Protein AF-A0A6N8JKX4-F1 (afdb_monomer)

Foldseek 3Di:
DDWDQDPVDNLDIDDQKDKAFLADLDPQFANHDPPDDNCRRPDPLRIDMDGPVVSVVCRPPSNPVPHSVNRSVVRVVVVVVCVVPPPPDDPDDDDDDDDDDDDDDPRPDDDPDPDDDPPLQVNLLVLLVVLVVVLCVLPNPVRLVVQLVCCLVFQKHWVVSLVSLVVNLVSLVVSDDPSHDPQLNVLSVQLSVLSVVLNVLCVVFWDFPPPPDDPPGGMIGGNVVQVDPPDPDDRDPVSVVVSVVSSVVSNVSSVSNVVSVVSSVVVSCVSNVD

Nearest PDB structures (foldseek):
  7zly-assembly1_A  TM=3.862E-01  e=2.601E+00  Homo sapiens
  5k2d-assembly1_A  TM=4.001E-01  e=3.546E+00  unclassified
  8cu7-assembly1_A  TM=4.553E-01  e=5.092E+00  Homo sapiens
  3ls1-assembly2_B  TM=3.473E-01  e=2.345E+00  Synechocystis sp. PCC 6803

Solvent-accessible surface area (backbone atoms only — not comparable to full-atom values): 16099 Å² total; per-residue (Å²): 137,41,70,40,78,35,93,88,36,94,87,44,70,38,82,47,53,43,82,34,64,56,34,32,86,45,88,89,38,30,58,43,56,85,90,55,50,74,68,53,46,75,25,74,89,27,48,38,81,33,36,58,70,56,46,55,53,45,46,44,79,57,14,69,93,47,45,58,68,57,51,50,49,51,45,53,53,48,53,53,51,48,63,71,55,62,86,66,72,78,78,84,80,80,89,84,87,80,88,81,92,74,90,88,78,87,77,76,73,89,70,84,80,87,81,82,63,53,82,87,58,56,31,38,40,51,50,52,51,49,49,52,56,53,45,44,75,73,52,38,71,69,57,51,53,50,53,55,47,43,32,66,78,63,41,41,47,38,48,65,61,48,52,44,54,53,52,52,49,54,46,55,70,69,65,70,57,99,64,59,56,68,70,52,50,51,32,46,52,52,28,47,53,36,48,52,52,46,52,55,51,44,71,78,40,45,42,68,50,70,82,85,60,60,86,79,71,37,43,28,21,58,47,46,80,38,74,49,60,93,74,96,49,80,68,49,72,68,38,43,51,52,46,48,57,52,51,54,52,50,46,52,44,51,51,49,32,52,51,31,45,53,50,32,53,52,42,48,28,66,76,62,74,98

pLDDT: mean 78.86, std 19.18, range [29.0, 97.5]

Radius of gyration: 28.45 Å; Cα contacts (8 Å, |Δi|>4): 245; chains: 1; bounding box: 70×49×82 Å

Mean predicted aligned error: 17.76 Å

Secondary structure (DSSP, 8-state):
--EEE-SS-TT-EEE-EEEEESS-SSTTSTT--TTS-HHHHTSGGGEEEEEHHHHHHHHGGGGTTS-HHHHHHHHHHHHHHHHHHTT-PPP---------------------------TTTHHHHHHHHHHHHHHHHH--HHHHHHHHHHHHHHSEEEHHHHHHHHHHHHHHHHH--TTS-HHHHHHHHHHHHHHHHHHHHHHHHEEESSTT--STT-EEEE-GGGTS-SSS-PPPHHHHHHHHHHHHHHHHHHHHHHHHHHHHHHHHHHHHT-

Sequence (274 aa):
MTLAPSKNDILAAEYNGEVAHITAASPAGPRYNIAMSAKERSGIDNSIFLCSNCATLIDKNNGMDYPVEKLKLWKTKHEAWVKKNLNKRADKVGEISNMNNNNRGIIAKNVYINSILPSSVDSVKFHDSGMFTAMEKICTEEKLMLILNLLKDRAECRIDDWDLFESLSSFFDKSSNSYINEDLETSKNFLHKSLQVLIGFMLGNFDMHPYDQSVDNYKTKLKPEYVYSSSLLDVTPEQRKKYQELSDSMLLLIDDLVMKYQIFRKTIKSVLHL

Structure (mmCIF, N/CA/C/O backbone):
data_AF-A0A6N8JKX4-F1
#
_entry.id   AF-A0A6N8JKX4-F1
#
loop_
_atom_site.group_PDB
_atom_site.id
_atom_site.type_symbol
_atom_site.label_atom_id
_atom_site.label_alt_id
_atom_site.label_comp_id
_atom_site.label_asym_id
_atom_site.label_entity_id
_atom_site.label_seq_id
_atom_site.pdbx_PDB_ins_code
_atom_site.Cartn_x
_atom_site.Cartn_y
_atom_site.Cartn_z
_atom_site.occupancy
_atom_site.B_iso_or_equiv
_atom_site.auth_seq_id
_atom_site.auth_comp_id
_atom_site.auth_asym_id
_atom_site.auth_atom_id
_atom_site.pdbx_PDB_model_num
ATOM 1 N N . MET A 1 1 ? -26.266 8.254 16.960 1.00 59.19 1 MET A N 1
ATOM 2 C CA . MET A 1 1 ? -27.043 7.684 15.840 1.00 59.19 1 MET A CA 1
ATOM 3 C C . MET A 1 1 ? -26.121 6.748 15.083 1.00 59.19 1 MET A C 1
ATOM 5 O O . MET A 1 1 ? -25.005 7.161 14.792 1.00 59.19 1 MET A O 1
ATO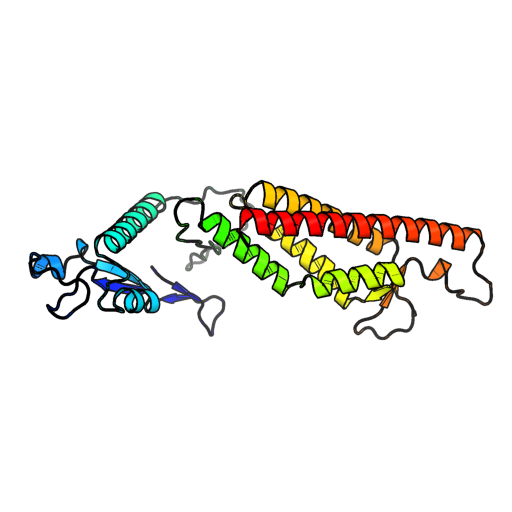M 9 N N . THR A 1 2 ? -26.548 5.511 14.837 1.00 67.81 2 THR A N 1
ATOM 10 C CA . THR A 1 2 ? -25.743 4.513 14.118 1.00 67.81 2 THR A CA 1
ATOM 11 C C . THR A 1 2 ? -26.246 4.445 12.686 1.00 67.81 2 THR A C 1
ATOM 13 O O . THR A 1 2 ? -27.409 4.112 12.461 1.00 67.81 2 THR A O 1
ATOM 16 N N . LEU A 1 3 ? -25.386 4.805 11.740 1.00 70.75 3 LEU A N 1
ATOM 17 C CA . LEU A 1 3 ? -25.692 4.837 10.315 1.00 70.75 3 LEU A CA 1
ATOM 18 C C . LEU A 1 3 ? -24.834 3.796 9.593 1.00 70.75 3 LEU A C 1
ATOM 20 O O . LEU A 1 3 ? -23.675 3.593 9.952 1.00 70.75 3 LEU A O 1
ATOM 24 N N . ALA A 1 4 ? -25.411 3.148 8.592 1.00 61.62 4 ALA A N 1
ATOM 25 C CA . ALA A 1 4 ? -24.741 2.248 7.668 1.00 61.62 4 ALA A CA 1
ATOM 26 C C . ALA A 1 4 ? -24.786 2.849 6.251 1.00 61.62 4 ALA A C 1
ATOM 28 O O . ALA A 1 4 ? -25.720 3.591 5.941 1.00 61.62 4 ALA A O 1
ATOM 29 N N . PRO A 1 5 ? -23.806 2.557 5.383 1.00 67.38 5 PRO A N 1
ATOM 30 C CA . PRO A 1 5 ? -23.896 2.941 3.978 1.00 67.38 5 PRO A CA 1
ATOM 31 C C . PRO A 1 5 ? -25.084 2.230 3.317 1.00 67.38 5 PRO A C 1
ATOM 33 O O . PRO A 1 5 ? -25.294 1.036 3.549 1.00 67.38 5 PRO A O 1
ATOM 36 N N . SER A 1 6 ? -25.853 2.951 2.499 1.00 69.44 6 SER A N 1
ATOM 37 C CA . SER A 1 6 ? -26.895 2.333 1.676 1.00 69.44 6 SER A CA 1
ATOM 38 C C . SER A 1 6 ? -26.261 1.399 0.647 1.00 69.44 6 SER A C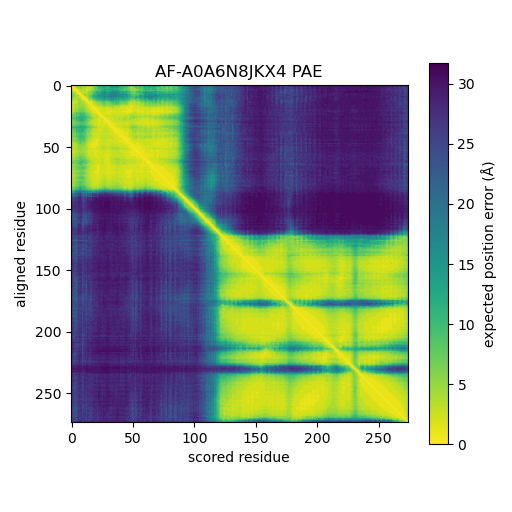 1
ATOM 40 O O . SER A 1 6 ? -25.234 1.708 0.042 1.00 69.44 6 SER A O 1
ATOM 42 N N . LYS A 1 7 ? -26.882 0.235 0.439 1.00 67.00 7 LYS A N 1
ATOM 43 C CA . LYS A 1 7 ? -26.403 -0.753 -0.542 1.00 67.00 7 LYS A CA 1
ATOM 44 C C . LYS A 1 7 ? -26.678 -0.340 -1.988 1.00 67.00 7 LYS A C 1
ATOM 46 O O . LYS A 1 7 ? -25.998 -0.820 -2.887 1.00 67.00 7 LYS A O 1
ATOM 51 N N . ASN A 1 8 ? -27.674 0.520 -2.198 1.00 64.69 8 ASN A N 1
ATOM 52 C CA . ASN A 1 8 ? -28.182 0.873 -3.526 1.00 64.69 8 ASN A CA 1
ATOM 53 C C . ASN A 1 8 ? -27.830 2.305 -3.944 1.00 64.69 8 ASN A C 1
ATOM 55 O O . ASN A 1 8 ? -27.908 2.629 -5.124 1.00 64.69 8 ASN A O 1
ATOM 59 N N . ASP A 1 9 ? -27.460 3.159 -2.992 1.00 64.44 9 ASP A N 1
ATOM 60 C CA . ASP A 1 9 ? -27.135 4.559 -3.243 1.00 64.44 9 ASP A CA 1
ATOM 61 C C . ASP A 1 9 ? -25.899 4.947 -2.430 1.00 64.44 9 ASP A C 1
ATOM 63 O O . ASP A 1 9 ? -25.937 5.018 -1.204 1.00 64.44 9 ASP A O 1
ATOM 67 N N . ILE A 1 10 ? -24.801 5.216 -3.133 1.00 56.78 10 ILE A N 1
ATOM 68 C CA . ILE A 1 10 ? -23.502 5.562 -2.544 1.00 56.78 10 ILE A CA 1
ATOM 69 C C . ILE A 1 10 ? -23.520 6.888 -1.767 1.00 56.78 10 ILE A C 1
ATOM 71 O O . ILE A 1 10 ? -22.583 7.165 -1.020 1.00 56.78 10 ILE A O 1
ATOM 75 N N . LEU A 1 11 ? -24.557 7.712 -1.948 1.00 52.66 11 LEU A N 1
ATOM 76 C CA . LEU A 1 11 ? -24.743 8.980 -1.245 1.00 52.66 11 LEU A CA 1
ATOM 77 C C . LEU A 1 11 ? -25.738 8.875 -0.082 1.00 52.66 11 LEU A C 1
ATOM 79 O O . LEU A 1 11 ? -25.822 9.801 0.727 1.00 52.66 11 LEU A O 1
ATOM 83 N N . ALA A 1 12 ? -26.480 7.771 0.028 1.00 52.09 12 ALA A N 1
ATOM 84 C CA . ALA A 1 12 ? -27.471 7.580 1.078 1.00 52.09 12 ALA A CA 1
ATOM 85 C C . ALA A 1 12 ? -26.915 6.783 2.268 1.00 52.09 12 ALA A C 1
ATOM 87 O O . ALA A 1 12 ? -26.037 5.927 2.144 1.00 52.09 12 ALA A O 1
ATOM 88 N N . ALA A 1 13 ? -27.485 7.041 3.444 1.00 69.00 13 ALA A N 1
ATOM 89 C CA . ALA A 1 13 ? -27.197 6.305 4.666 1.00 69.00 13 ALA A CA 1
ATOM 90 C C . ALA A 1 13 ? -28.478 5.677 5.221 1.00 69.00 13 ALA A C 1
ATOM 92 O O . ALA A 1 13 ? -29.528 6.318 5.274 1.00 69.00 13 ALA A O 1
ATOM 93 N N . GLU A 1 14 ? -28.376 4.432 5.670 1.00 69.44 14 GLU A N 1
ATOM 94 C CA . GLU A 1 14 ? -29.444 3.702 6.340 1.00 69.44 14 GLU A CA 1
ATOM 95 C C . GLU A 1 14 ? -29.251 3.770 7.857 1.00 69.44 14 GLU A C 1
ATOM 97 O O . GLU A 1 14 ? -28.151 3.598 8.383 1.00 69.44 14 GLU A O 1
ATOM 102 N N . TYR A 1 15 ? -30.330 4.019 8.592 1.00 74.88 15 TYR A N 1
ATOM 103 C CA . TYR A 1 15 ? -30.305 3.985 10.049 1.00 74.88 15 TYR A CA 1
ATOM 104 C C . TYR A 1 15 ? -30.350 2.532 10.534 1.00 74.88 15 TYR A C 1
ATOM 106 O O . TYR A 1 15 ? -31.308 1.816 10.262 1.00 74.88 15 TYR A O 1
ATOM 114 N N . ASN A 1 16 ? -29.325 2.109 11.276 1.00 82.06 16 ASN A N 1
ATOM 115 C CA . ASN A 1 16 ? -29.205 0.741 11.797 1.00 82.06 16 ASN A CA 1
ATOM 116 C C . ASN A 1 16 ? -28.929 0.733 13.309 1.00 82.06 16 ASN A C 1
ATOM 118 O O . ASN A 1 16 ? -28.145 -0.070 13.814 1.00 82.06 16 ASN A O 1
ATOM 122 N N . GLY A 1 17 ? -29.486 1.708 14.027 1.00 83.31 17 GLY A N 1
ATOM 123 C CA . GLY A 1 17 ? -29.327 1.830 15.471 1.00 83.31 17 GLY A CA 1
ATOM 124 C C . GLY A 1 17 ? -30.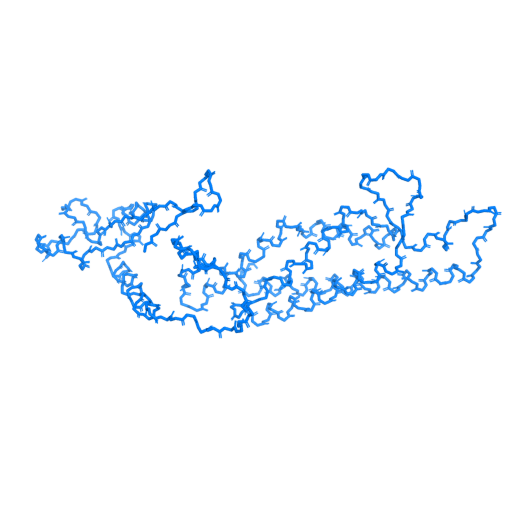583 1.416 16.231 1.00 83.31 17 GLY A C 1
ATOM 125 O O . GLY A 1 17 ? -31.688 1.795 15.852 1.00 83.31 17 GLY A O 1
ATOM 126 N N . GLU A 1 18 ? -30.414 0.705 17.338 1.00 87.25 18 GLU A N 1
ATOM 127 C CA . GLU A 1 18 ? -31.494 0.291 18.230 1.00 87.25 18 GLU A CA 1
ATOM 128 C C . GLU A 1 18 ? -31.136 0.505 19.705 1.00 87.25 18 GLU A C 1
ATOM 130 O O . GLU A 1 18 ? -29.970 0.654 20.085 1.00 87.25 18 GLU A O 1
ATOM 135 N N . VAL A 1 19 ? -32.173 0.565 20.541 1.00 89.38 19 VAL A N 1
ATOM 136 C CA . VAL A 1 19 ? -32.038 0.692 21.993 1.00 89.38 19 VAL A CA 1
ATOM 137 C C . VAL A 1 19 ? -31.980 -0.708 22.597 1.00 89.38 19 VAL A C 1
ATOM 139 O O . VAL A 1 19 ? -32.926 -1.477 22.459 1.00 89.38 19 VAL A O 1
ATOM 142 N N . ALA A 1 20 ? -30.893 -1.010 23.299 1.00 91.00 20 ALA A N 1
ATOM 143 C CA . ALA A 1 20 ? -30.711 -2.241 24.056 1.00 91.00 20 ALA A CA 1
ATOM 144 C C . ALA A 1 20 ? -30.743 -1.965 25.566 1.00 91.00 20 ALA A C 1
ATOM 146 O O . ALA A 1 20 ? -30.340 -0.893 26.031 1.00 91.00 20 ALA A O 1
ATOM 147 N N . HIS A 1 21 ? -31.189 -2.952 26.341 1.00 93.31 21 HIS A N 1
ATOM 148 C CA . HIS A 1 21 ? -31.173 -2.873 27.799 1.00 93.31 21 HIS A CA 1
ATOM 149 C C . HIS A 1 21 ? -29.823 -3.346 28.354 1.00 93.31 21 HIS A C 1
ATOM 151 O O . HIS A 1 21 ? -29.298 -4.385 27.960 1.00 93.31 21 HIS A O 1
ATOM 157 N N . ILE A 1 22 ? -29.266 -2.609 29.316 1.00 94.31 22 ILE A N 1
ATOM 158 C CA . ILE A 1 22 ? -28.039 -2.998 30.023 1.00 94.31 22 ILE A CA 1
ATOM 159 C C . ILE A 1 22 ? -28.317 -4.194 30.946 1.00 94.31 22 ILE A C 1
ATOM 161 O O . ILE A 1 22 ? -27.543 -5.152 30.969 1.00 94.31 22 ILE A O 1
ATOM 165 N N . THR A 1 23 ? -29.429 -4.150 31.681 1.00 93.25 23 THR A N 1
ATOM 166 C CA . THR A 1 23 ? -29.974 -5.279 32.452 1.00 93.25 23 THR A CA 1
ATOM 167 C C . THR A 1 23 ? -31.323 -5.686 31.875 1.00 93.25 23 THR A C 1
ATOM 169 O O . THR A 1 23 ? -32.143 -4.820 31.557 1.00 93.25 23 THR A O 1
ATOM 172 N N . ALA A 1 24 ? -31.564 -6.989 31.724 1.00 90.56 24 ALA A N 1
ATOM 173 C CA . ALA A 1 24 ? -32.801 -7.476 31.129 1.00 90.56 24 ALA A CA 1
ATOM 174 C C . ALA A 1 24 ? -34.057 -7.072 31.919 1.00 90.56 24 ALA A C 1
ATOM 176 O O . ALA A 1 24 ? -34.060 -6.981 33.148 1.00 90.56 24 ALA A O 1
ATOM 177 N N . ALA A 1 25 ? -35.165 -6.898 31.192 1.00 86.25 25 ALA A N 1
ATOM 178 C CA . ALA A 1 25 ? -36.481 -6.663 31.780 1.00 86.25 25 ALA A CA 1
ATOM 179 C C . ALA A 1 25 ? -37.074 -7.926 32.441 1.00 86.25 25 ALA A C 1
ATOM 181 O O . ALA A 1 25 ? -37.822 -7.823 33.413 1.00 86.25 25 ALA A O 1
ATOM 182 N N . SER A 1 26 ? -36.734 -9.105 31.908 1.00 86.81 26 SER A N 1
ATOM 183 C CA . SER A 1 26 ? -37.238 -10.409 32.349 1.00 86.81 26 SER A CA 1
ATOM 184 C C . SER A 1 26 ? -36.251 -11.110 33.293 1.00 86.81 26 SER A C 1
ATOM 186 O O . SER A 1 26 ? -35.054 -11.089 33.001 1.00 86.81 26 SER A O 1
ATOM 188 N N . PRO A 1 27 ? -36.727 -11.804 34.349 1.00 85.75 27 PRO A N 1
ATOM 189 C CA . PRO A 1 27 ? -35.893 -12.603 35.252 1.00 85.75 27 PRO A CA 1
ATOM 190 C C . PRO A 1 27 ? -34.996 -13.644 34.576 1.00 85.75 27 PRO A C 1
ATOM 192 O O . PRO A 1 27 ? -33.930 -13.958 35.093 1.00 85.75 27 PRO A O 1
ATOM 195 N N . ALA A 1 28 ? -35.420 -14.174 33.426 1.00 87.38 28 ALA A N 1
ATOM 196 C CA . ALA A 1 28 ? -34.663 -15.167 32.661 1.00 87.38 28 ALA A CA 1
ATOM 197 C C . ALA A 1 28 ? -33.718 -14.546 31.614 1.00 87.38 28 ALA A C 1
ATOM 199 O O . ALA A 1 28 ? -33.095 -15.275 30.847 1.00 87.38 28 ALA A O 1
ATOM 200 N N . GLY A 1 29 ? -33.662 -13.214 31.524 1.00 89.12 29 GLY A N 1
ATOM 201 C CA . GLY A 1 29 ? -32.878 -12.515 30.513 1.00 89.12 29 GLY A CA 1
ATOM 202 C C . GLY A 1 29 ? -31.439 -12.194 30.946 1.00 89.12 29 GLY A C 1
ATOM 203 O O . GLY A 1 29 ? -31.108 -12.259 32.135 1.00 89.12 29 GLY A O 1
ATOM 204 N N . PRO A 1 30 ? -30.592 -11.769 29.991 1.00 88.69 30 PRO A N 1
ATOM 205 C CA . PRO A 1 30 ? -29.195 -11.434 30.240 1.00 88.69 30 PRO A CA 1
ATOM 206 C C . PRO A 1 30 ? -29.016 -10.393 31.348 1.00 88.69 30 PRO A C 1
ATOM 208 O O . PRO A 1 30 ? -29.636 -9.325 31.333 1.00 88.69 30 PRO A O 1
ATOM 211 N N . ARG A 1 31 ? -28.124 -10.686 32.302 1.00 93.25 31 ARG A N 1
ATOM 212 C CA . ARG A 1 31 ? -27.745 -9.766 33.396 1.00 93.25 31 ARG A CA 1
ATOM 213 C C . ARG A 1 31 ? -28.937 -9.213 34.188 1.00 93.25 31 ARG A C 1
ATOM 215 O O . ARG A 1 31 ? -28.910 -8.058 34.619 1.00 93.25 31 ARG A O 1
ATOM 222 N N . TYR A 1 32 ? -30.004 -9.997 34.346 1.00 91.88 32 TYR A N 1
ATOM 223 C CA . TYR A 1 32 ? -31.153 -9.572 35.139 1.00 91.88 32 TYR A CA 1
ATOM 224 C C . TYR A 1 32 ? -30.727 -9.195 36.565 1.00 91.88 32 TYR A C 1
ATOM 226 O O . TYR A 1 32 ? -30.051 -9.962 37.250 1.00 91.88 32 TYR A O 1
ATOM 234 N N . ASN A 1 33 ? -31.155 -8.016 37.019 1.00 89.06 33 ASN A N 1
ATOM 235 C CA . ASN A 1 33 ? -30.923 -7.547 38.378 1.00 89.06 33 ASN A CA 1
ATOM 236 C C . ASN A 1 33 ? -32.247 -7.489 39.150 1.00 89.06 33 ASN A C 1
ATOM 238 O O . ASN A 1 33 ? -33.114 -6.657 38.868 1.00 89.06 33 ASN A O 1
ATOM 242 N N . ILE A 1 34 ? -32.376 -8.355 40.156 1.00 91.00 34 ILE A N 1
ATOM 243 C CA . ILE A 1 34 ? -33.570 -8.445 41.004 1.00 91.00 34 ILE A CA 1
ATOM 244 C C . ILE A 1 34 ? -33.785 -7.199 41.870 1.00 91.00 34 ILE A C 1
ATOM 246 O O . ILE A 1 34 ? -34.925 -6.879 42.195 1.00 91.00 34 ILE A O 1
ATOM 250 N N . ALA A 1 35 ? -32.715 -6.474 42.206 1.00 90.94 35 ALA A N 1
ATOM 251 C CA . ALA A 1 35 ? -32.785 -5.283 43.047 1.00 90.94 35 ALA A CA 1
ATOM 252 C C . ALA A 1 35 ? -33.318 -4.046 42.305 1.00 90.94 35 ALA A C 1
ATOM 254 O O . ALA A 1 35 ? -33.631 -3.047 42.945 1.00 90.94 35 ALA A O 1
ATOM 255 N N . MET A 1 36 ? -33.430 -4.091 40.971 1.00 90.00 36 MET A N 1
ATOM 256 C CA . MET A 1 36 ? -33.988 -2.982 40.193 1.00 90.00 36 MET A CA 1
ATOM 257 C C . MET A 1 36 ? -35.518 -2.997 40.216 1.00 90.00 36 MET A C 1
ATOM 259 O O . MET A 1 36 ? -36.161 -4.038 40.061 1.00 90.00 36 MET A O 1
ATOM 263 N N . SER A 1 37 ? -36.117 -1.818 40.340 1.00 90.00 37 SER A N 1
ATOM 264 C CA . SER A 1 37 ? -37.552 -1.615 40.161 1.00 90.00 37 SER A CA 1
ATOM 265 C C . SER A 1 37 ? -37.951 -1.680 38.680 1.00 90.00 37 SER A C 1
ATOM 267 O O . SER A 1 37 ? -37.129 -1.537 37.774 1.00 90.00 37 SER A O 1
ATOM 269 N N . ALA A 1 38 ? -39.248 -1.851 38.406 1.00 86.69 38 ALA A N 1
ATOM 270 C CA . ALA A 1 38 ? -39.763 -1.834 37.034 1.00 86.69 38 ALA A CA 1
ATOM 271 C C . ALA A 1 38 ? -39.466 -0.506 36.309 1.00 86.69 38 ALA A C 1
ATOM 273 O O . ALA A 1 38 ? -39.107 -0.520 35.135 1.00 86.69 38 ALA A O 1
ATOM 274 N N . LYS A 1 39 ? -39.546 0.624 37.029 1.00 86.81 39 LYS A N 1
ATOM 275 C CA . LYS A 1 39 ? -39.260 1.961 36.487 1.00 86.81 39 LYS A CA 1
ATOM 276 C C . LYS A 1 39 ? -37.787 2.124 36.112 1.00 86.81 39 LYS A C 1
ATOM 278 O O . LYS A 1 39 ? -37.485 2.716 35.083 1.00 86.81 39 LYS A O 1
ATOM 283 N N . GLU A 1 40 ? -36.880 1.593 36.929 1.00 86.44 40 GLU A N 1
ATOM 284 C CA . GLU A 1 40 ? -35.443 1.609 36.632 1.00 86.44 40 GLU A CA 1
ATOM 285 C C . GLU A 1 40 ? -35.106 0.692 35.455 1.00 86.44 40 GLU A C 1
ATOM 287 O O . GLU A 1 40 ? -34.281 1.057 34.620 1.00 86.44 40 GLU A O 1
ATOM 292 N N . ARG A 1 41 ? -35.781 -0.460 35.328 1.00 88.44 41 ARG A N 1
ATOM 293 C CA . ARG A 1 41 ? -35.585 -1.378 34.194 1.00 88.44 41 ARG A CA 1
ATOM 294 C C . ARG A 1 41 ? -35.980 -0.756 32.854 1.00 88.44 41 ARG A C 1
ATOM 296 O O . ARG A 1 41 ? -35.258 -0.945 31.881 1.00 88.44 41 ARG A O 1
ATOM 303 N N . SER A 1 42 ? -37.061 0.022 32.808 1.00 85.75 42 SER A N 1
ATOM 304 C CA . SER A 1 42 ? -37.476 0.771 31.610 1.00 85.75 42 SER A CA 1
ATOM 305 C C . SER A 1 42 ? -36.819 2.154 31.483 1.00 85.75 42 SER A C 1
ATOM 307 O O . SER A 1 42 ? -37.206 2.946 30.626 1.00 85.75 42 SER A O 1
ATOM 309 N N . GLY A 1 43 ? -35.895 2.501 32.382 1.00 87.56 43 GLY A N 1
ATOM 310 C CA . GLY A 1 43 ? -35.290 3.826 32.443 1.00 87.56 43 GLY A CA 1
ATOM 311 C C . GLY A 1 43 ? -34.228 4.054 31.367 1.00 87.56 43 GLY A C 1
ATOM 312 O O . GLY A 1 43 ? -33.549 3.128 30.914 1.00 87.56 43 GLY A O 1
ATOM 313 N N . ILE A 1 44 ? -34.013 5.325 31.015 1.00 89.06 44 ILE A N 1
ATOM 314 C CA . ILE A 1 44 ? -32.936 5.734 30.098 1.00 89.06 44 ILE A CA 1
ATOM 315 C C . ILE A 1 44 ? -31.542 5.368 30.634 1.00 89.06 44 ILE A C 1
ATOM 317 O O . ILE A 1 44 ? -30.627 5.095 29.857 1.00 89.06 44 ILE A O 1
ATOM 321 N N . ASP A 1 45 ? -31.392 5.295 31.957 1.00 88.38 45 ASP A N 1
ATOM 322 C CA . ASP A 1 45 ? -30.148 4.899 32.621 1.00 88.38 45 ASP A CA 1
ATOM 323 C C . ASP A 1 45 ? -29.828 3.410 32.430 1.00 88.38 45 ASP A C 1
ATOM 325 O O . ASP A 1 45 ? -28.658 3.030 32.392 1.00 88.38 45 ASP A O 1
ATOM 329 N N . ASN A 1 46 ? -30.856 2.574 32.246 1.00 92.56 46 ASN A N 1
ATOM 330 C CA . ASN A 1 46 ? -30.716 1.156 31.911 1.00 92.56 46 ASN A CA 1
ATOM 331 C C . ASN A 1 46 ? -30.660 0.908 30.393 1.00 92.56 46 ASN A C 1
ATOM 333 O O . ASN A 1 46 ? -30.638 -0.240 29.958 1.00 92.56 46 ASN A O 1
ATOM 337 N N . SER A 1 47 ? -30.639 1.964 29.579 1.00 91.62 47 SER A N 1
ATOM 338 C CA . SER A 1 47 ? -30.669 1.871 28.120 1.00 91.62 47 SER A CA 1
ATOM 339 C C . SER A 1 47 ? -29.336 2.295 27.504 1.00 91.62 47 SER A C 1
ATOM 341 O 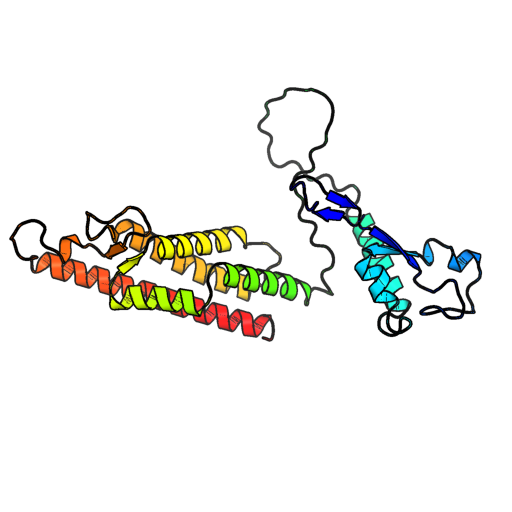O . SER A 1 47 ? -28.740 3.308 27.889 1.00 91.62 47 SER A O 1
ATOM 343 N N . ILE A 1 48 ? -28.885 1.544 26.502 1.00 92.44 48 ILE A N 1
ATOM 344 C CA . ILE A 1 48 ? -27.726 1.864 25.666 1.00 92.44 48 ILE A CA 1
ATOM 345 C C . ILE A 1 48 ? -28.116 1.781 24.190 1.00 92.44 48 ILE A C 1
ATOM 347 O O . ILE A 1 48 ? -28.900 0.928 23.790 1.00 92.44 48 ILE A O 1
ATOM 351 N N . PHE A 1 49 ? -27.585 2.687 23.375 1.00 88.94 49 PHE A N 1
ATOM 352 C CA . PHE A 1 49 ? -27.878 2.737 21.947 1.00 88.94 49 PHE A CA 1
ATOM 353 C C . PHE A 1 49 ? -26.755 2.060 21.152 1.00 88.94 49 PHE A C 1
ATOM 355 O O . PHE A 1 49 ? -25.600 2.480 21.249 1.00 88.94 49 PHE A O 1
ATOM 362 N N . LEU A 1 50 ? -27.078 1.016 20.388 1.00 87.06 50 LEU A N 1
ATOM 363 C CA . LEU A 1 50 ? -26.120 0.160 19.674 1.00 87.06 50 LEU A CA 1
ATOM 364 C C . LEU A 1 50 ? -26.583 -0.082 18.232 1.00 87.06 50 LEU A C 1
ATOM 366 O O . LEU A 1 50 ? -27.703 0.261 17.877 1.00 87.06 50 LEU A O 1
ATOM 370 N N . CYS A 1 51 ? -25.730 -0.647 17.373 1.00 86.81 51 CYS A N 1
ATOM 371 C CA . CYS A 1 51 ? -26.232 -1.221 16.120 1.00 86.81 51 CYS A CA 1
ATOM 372 C C . CYS A 1 51 ? -26.925 -2.563 16.383 1.00 86.81 51 CYS A C 1
ATOM 374 O O . CYS A 1 51 ? -26.596 -3.222 17.371 1.00 86.81 51 CYS A O 1
ATOM 376 N N . SER A 1 52 ? -27.812 -2.992 15.486 1.00 82.31 52 SER A N 1
ATOM 377 C CA . SER A 1 52 ? -28.557 -4.260 15.603 1.00 82.31 52 SER A CA 1
ATOM 378 C C . SER A 1 52 ? -27.674 -5.479 15.913 1.00 82.31 52 SER A C 1
ATOM 380 O O . SER A 1 52 ? -27.951 -6.261 16.825 1.00 82.31 52 SER A O 1
ATOM 382 N N . ASN A 1 53 ? -26.533 -5.601 15.227 1.00 83.75 53 ASN A N 1
ATOM 383 C CA . ASN A 1 53 ? -25.574 -6.682 15.474 1.00 83.75 53 ASN A CA 1
ATOM 384 C C . ASN A 1 53 ? -24.962 -6.617 16.880 1.00 83.75 53 ASN A C 1
ATOM 386 O O . ASN A 1 53 ? -24.842 -7.642 17.549 1.00 83.75 53 ASN A O 1
ATOM 390 N N . CYS A 1 54 ? -24.566 -5.426 17.336 1.00 86.62 54 CYS A N 1
ATOM 391 C CA . CYS A 1 54 ? -23.962 -5.245 18.655 1.00 86.62 54 CYS A CA 1
ATOM 392 C C . CYS A 1 54 ? -24.984 -5.439 19.778 1.00 86.62 54 CYS A C 1
ATOM 394 O O . CYS A 1 54 ? -24.647 -6.051 20.785 1.00 86.62 54 CYS A O 1
ATOM 396 N N . ALA A 1 55 ? -26.215 -4.959 19.602 1.00 89.00 55 ALA A N 1
ATOM 397 C CA . ALA A 1 55 ? -27.310 -5.183 20.540 1.00 89.00 55 ALA A CA 1
ATOM 398 C C . ALA A 1 55 ? -27.611 -6.680 20.704 1.00 89.00 55 ALA A C 1
ATOM 400 O O . ALA A 1 55 ? -27.691 -7.173 21.824 1.00 89.00 55 ALA A O 1
ATOM 401 N N . THR A 1 56 ? -27.632 -7.436 19.603 1.00 89.44 56 THR A N 1
ATOM 402 C CA . THR A 1 56 ? -27.756 -8.901 19.660 1.00 89.44 56 THR A CA 1
ATOM 403 C C . THR A 1 56 ? -26.542 -9.555 20.331 1.00 89.44 56 THR A C 1
ATOM 405 O O . THR A 1 56 ? -26.682 -10.490 21.117 1.00 89.44 56 THR A O 1
ATOM 408 N N . LEU A 1 57 ? -25.328 -9.092 20.015 1.00 91.00 57 LEU A N 1
ATOM 409 C CA . LEU A 1 57 ? -24.079 -9.676 20.511 1.00 91.00 57 LEU A CA 1
ATOM 410 C C . LEU A 1 57 ? -23.950 -9.579 22.032 1.00 91.00 57 LEU A C 1
ATOM 412 O O . LEU A 1 57 ? -23.535 -10.555 22.653 1.00 91.00 57 LEU A O 1
ATOM 416 N N . ILE A 1 58 ? -24.307 -8.436 22.626 1.00 88.19 58 ILE A N 1
ATOM 417 C CA . ILE A 1 58 ? -24.160 -8.244 24.073 1.00 88.19 58 ILE A CA 1
ATOM 418 C C . ILE A 1 58 ? -25.042 -9.193 24.887 1.00 88.19 58 ILE A C 1
ATOM 420 O O . ILE A 1 58 ? -24.711 -9.480 26.033 1.00 88.19 58 ILE A O 1
ATOM 424 N N . ASP A 1 59 ? -26.126 -9.704 24.311 1.00 92.00 59 ASP A N 1
ATOM 425 C CA . ASP A 1 59 ? -27.083 -10.587 24.982 1.00 92.00 59 ASP A CA 1
ATOM 426 C C . ASP A 1 59 ? -26.780 -12.079 24.790 1.00 92.00 59 ASP A C 1
ATOM 428 O O . ASP A 1 59 ? -27.355 -12.928 25.479 1.00 92.00 59 ASP A O 1
ATOM 432 N N . LYS A 1 60 ? -25.827 -12.422 23.912 1.00 89.56 60 LYS A N 1
ATOM 433 C CA . LYS A 1 60 ? -25.352 -13.803 23.751 1.00 89.56 60 LYS A CA 1
ATOM 434 C C . LYS A 1 60 ? -24.742 -14.337 25.045 1.00 89.56 60 LYS A C 1
ATOM 436 O O . LYS A 1 60 ? -24.292 -13.581 25.903 1.00 89.56 60 LYS A O 1
ATOM 441 N N . ASN A 1 61 ? -24.736 -15.665 25.181 1.00 88.44 61 ASN A N 1
ATOM 442 C CA . ASN A 1 61 ? -24.205 -16.362 26.357 1.00 88.44 61 ASN A CA 1
ATOM 443 C C . ASN A 1 61 ? -24.777 -15.811 27.675 1.00 88.44 61 ASN A C 1
ATOM 445 O O . ASN A 1 61 ? -24.052 -15.621 28.649 1.00 88.44 61 ASN A O 1
ATOM 449 N N . ASN A 1 62 ? -26.076 -15.489 27.682 1.00 86.88 62 ASN A N 1
ATOM 450 C CA . ASN A 1 62 ? -26.777 -14.865 28.807 1.00 86.88 62 ASN A CA 1
ATOM 451 C C . ASN A 1 62 ? -26.107 -13.574 29.330 1.00 86.88 62 ASN A C 1
ATOM 453 O O . ASN A 1 62 ? -26.239 -13.204 30.499 1.00 86.88 62 ASN A O 1
ATOM 457 N N . GLY A 1 63 ? -25.354 -12.892 28.467 1.00 87.50 63 GLY A N 1
ATOM 458 C CA . GLY A 1 63 ? -24.653 -11.661 28.785 1.00 87.50 63 GLY A CA 1
ATOM 459 C C . GLY A 1 63 ? -23.347 -11.806 29.563 1.00 87.50 63 GLY A C 1
ATOM 460 O O . GLY A 1 63 ? -22.818 -10.781 29.999 1.00 87.50 63 GLY A O 1
ATOM 461 N N . MET A 1 64 ? -22.824 -13.027 29.734 1.00 86.62 64 MET A N 1
ATOM 462 C CA . MET A 1 64 ? -21.597 -13.292 30.504 1.00 86.62 64 MET A CA 1
ATOM 463 C C . MET A 1 64 ? -20.369 -12.549 29.951 1.00 86.62 64 MET A C 1
ATOM 465 O O . MET A 1 64 ? -19.561 -12.037 30.721 1.00 86.62 64 MET A O 1
ATOM 469 N N . ASP A 1 65 ? -20.266 -12.412 28.627 1.00 89.62 65 ASP A N 1
ATOM 470 C CA . ASP A 1 65 ? -19.123 -11.766 27.956 1.00 89.62 65 ASP A CA 1
ATOM 471 C C . ASP A 1 65 ? -19.139 -10.221 28.068 1.00 89.62 65 ASP A C 1
ATOM 473 O O . ASP A 1 65 ? -18.148 -9.520 27.796 1.00 89.62 65 ASP A O 1
ATOM 477 N N . TYR A 1 66 ? -20.283 -9.663 28.477 1.00 91.12 66 TYR A N 1
ATOM 478 C CA . TYR A 1 66 ? -20.542 -8.225 28.514 1.00 91.12 66 TYR A CA 1
ATOM 479 C C . TYR A 1 66 ? -21.240 -7.817 29.813 1.00 91.12 66 TYR A C 1
ATOM 481 O O . TYR A 1 66 ? -22.420 -7.478 29.771 1.00 91.12 66 TYR A O 1
ATOM 489 N N . PRO A 1 67 ? -20.535 -7.819 30.960 1.00 91.62 67 PRO A N 1
ATOM 490 C CA . PRO A 1 67 ? -21.125 -7.505 32.260 1.00 91.62 67 PRO A CA 1
ATOM 491 C C . PRO A 1 67 ? -21.653 -6.062 32.345 1.00 91.62 67 PRO A C 1
ATOM 493 O O . PRO A 1 67 ? -21.270 -5.182 31.566 1.00 91.62 67 PRO A O 1
ATOM 496 N N . VAL A 1 68 ? -22.538 -5.810 33.316 1.00 91.88 68 VAL A N 1
ATOM 497 C CA . VAL A 1 68 ? -23.271 -4.538 33.488 1.00 91.88 68 VAL A CA 1
ATOM 498 C C . VAL A 1 68 ? -22.327 -3.339 33.569 1.00 91.88 68 VAL A C 1
ATOM 500 O O . VAL A 1 68 ? -22.577 -2.302 32.956 1.00 91.88 68 VAL A O 1
ATOM 503 N N . GLU A 1 69 ? -21.219 -3.479 34.289 1.00 90.38 69 GLU A N 1
ATOM 504 C CA . GLU A 1 69 ? -20.214 -2.440 34.508 1.00 90.38 69 GLU A CA 1
ATOM 505 C C . GLU A 1 69 ? -19.565 -2.018 33.187 1.00 90.38 69 GLU A C 1
ATOM 507 O O . GLU A 1 69 ? -19.370 -0.828 32.932 1.00 90.38 69 GLU A O 1
ATOM 512 N N . LYS A 1 70 ? -19.291 -2.992 32.311 1.00 90.56 70 LYS A N 1
ATOM 513 C CA . LYS A 1 70 ? -18.704 -2.766 30.986 1.00 90.56 70 LYS A CA 1
ATOM 514 C C . LYS A 1 70 ? -19.664 -1.983 30.092 1.00 90.56 70 LYS A C 1
ATOM 516 O O . LYS A 1 70 ? -19.252 -1.009 29.466 1.00 90.56 70 LYS A O 1
ATOM 521 N N . LEU A 1 71 ? -20.945 -2.354 30.078 1.00 93.81 71 LEU A N 1
ATOM 522 C CA . LEU A 1 71 ? -21.970 -1.658 29.292 1.00 93.81 71 LEU A CA 1
ATOM 523 C C . LEU A 1 71 ? -22.248 -0.243 29.823 1.00 93.81 71 LEU A C 1
ATOM 525 O O . LEU A 1 71 ? -22.342 0.701 29.037 1.00 93.81 71 LEU A O 1
ATOM 529 N N . LYS A 1 72 ? -22.293 -0.058 31.148 1.00 91.31 72 LYS A N 1
ATOM 530 C CA . LYS A 1 72 ? -22.387 1.277 31.763 1.00 91.31 72 LYS A CA 1
ATOM 531 C C . LYS A 1 72 ? -21.184 2.145 31.405 1.00 91.31 72 LYS A C 1
ATOM 533 O O . LYS A 1 72 ? -21.354 3.307 31.052 1.00 91.31 72 LYS A O 1
ATOM 538 N N . LEU A 1 73 ? -19.975 1.580 31.419 1.00 88.12 73 LEU A N 1
ATOM 539 C CA . LEU A 1 73 ? -18.770 2.293 31.002 1.00 88.12 73 LEU A CA 1
ATOM 540 C C . LEU A 1 73 ? -18.850 2.736 29.534 1.00 88.12 73 LEU A C 1
ATOM 542 O O . LEU A 1 73 ? -18.462 3.860 29.216 1.00 88.12 73 LEU A O 1
ATOM 546 N N . TRP A 1 74 ? -19.352 1.880 28.640 1.00 90.50 74 TRP A N 1
ATOM 547 C CA . TRP A 1 74 ? -19.552 2.226 27.230 1.00 90.50 74 TRP A CA 1
ATOM 548 C C . TRP A 1 74 ? -20.543 3.375 27.057 1.00 90.50 74 TRP A C 1
ATOM 550 O O . TRP A 1 74 ? 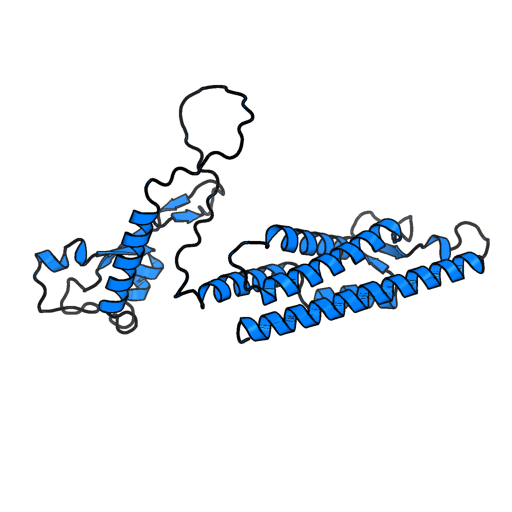-20.224 4.342 26.363 1.00 90.50 74 TRP A O 1
ATOM 560 N N . LYS A 1 75 ? -21.694 3.305 27.738 1.00 90.50 75 LYS A N 1
ATOM 561 C CA . LYS A 1 75 ? -22.701 4.374 27.764 1.00 90.50 75 LYS A CA 1
ATOM 562 C C . LYS A 1 75 ? -22.080 5.701 28.210 1.00 90.50 75 LYS A C 1
ATOM 564 O O . LYS A 1 75 ? -22.102 6.664 27.448 1.00 90.50 75 LYS A O 1
ATOM 569 N N . THR A 1 76 ? -21.428 5.727 29.373 1.00 87.50 76 THR A N 1
ATOM 570 C CA . THR A 1 76 ? -20.809 6.943 29.926 1.00 87.50 76 THR A CA 1
ATOM 571 C C . THR A 1 76 ? -19.738 7.521 29.001 1.00 87.50 76 THR A C 1
ATOM 573 O O . THR A 1 76 ? -19.698 8.731 28.771 1.00 87.50 76 THR A O 1
ATOM 576 N N . LYS A 1 77 ? -18.867 6.674 28.431 1.00 82.19 77 LYS A N 1
ATOM 577 C CA . LYS A 1 77 ? -17.834 7.118 27.481 1.00 82.19 77 LYS A CA 1
ATOM 578 C C . LYS A 1 77 ? -18.448 7.745 26.233 1.00 82.19 77 LYS A C 1
ATOM 580 O O . LYS A 1 77 ? -17.975 8.789 25.782 1.00 82.19 77 LYS A O 1
ATOM 585 N N . HIS A 1 78 ? -19.490 7.123 25.685 1.00 82.50 78 HIS A N 1
ATOM 586 C CA . HIS A 1 78 ? -20.173 7.634 24.505 1.00 82.50 78 HIS A CA 1
ATOM 587 C C . HIS A 1 78 ? -20.865 8.968 24.793 1.00 82.50 78 HIS A C 1
ATOM 589 O O . HIS A 1 78 ? -20.662 9.928 24.057 1.00 82.50 78 HIS A O 1
ATOM 595 N N . GLU A 1 79 ? -21.615 9.069 25.888 1.00 84.88 79 GLU A N 1
ATOM 596 C CA . GLU A 1 79 ? -22.309 10.299 26.280 1.00 84.88 79 GLU A CA 1
ATOM 597 C C . GLU A 1 79 ? -21.326 11.454 26.534 1.00 84.88 79 GLU A C 1
ATOM 599 O O . GLU A 1 79 ? -21.550 12.574 26.071 1.00 84.88 79 GLU A O 1
ATOM 604 N N . ALA A 1 80 ? -20.186 11.184 27.181 1.00 81.38 80 ALA A N 1
ATOM 605 C CA . ALA A 1 80 ? -19.121 12.170 27.364 1.00 81.38 80 ALA A CA 1
ATOM 606 C C . ALA A 1 80 ? -18.511 12.625 26.027 1.00 81.38 80 ALA A C 1
ATOM 608 O O . ALA A 1 80 ? -18.288 13.820 25.816 1.00 81.38 80 ALA A O 1
ATOM 609 N N . TRP A 1 81 ? -18.265 11.689 25.105 1.00 78.56 81 TRP A N 1
ATOM 610 C CA . TRP A 1 81 ? -17.775 12.005 23.764 1.00 78.56 81 TRP A CA 1
ATOM 611 C C . TRP A 1 81 ? -18.786 12.844 22.979 1.00 78.56 81 TRP A C 1
ATOM 613 O O . TRP A 1 81 ? -18.414 13.867 22.405 1.00 78.56 81 TRP A O 1
ATOM 623 N N . VAL A 1 82 ? -20.065 12.466 23.000 1.00 77.94 82 VAL A N 1
ATOM 624 C CA . VAL A 1 82 ? -21.153 13.208 22.353 1.00 77.94 82 VAL A CA 1
ATOM 625 C C . VAL A 1 82 ? -21.220 14.624 22.920 1.00 77.94 82 VAL A C 1
ATOM 627 O O . VAL A 1 82 ? -21.160 15.586 22.161 1.00 77.94 82 VAL A O 1
ATOM 630 N N . LYS A 1 83 ? -21.215 14.782 24.247 1.00 80.56 83 LYS A N 1
ATOM 631 C CA . LYS A 1 83 ? -21.226 16.096 24.908 1.00 80.56 83 LYS A CA 1
ATOM 632 C C . LYS A 1 83 ? -20.013 16.963 24.549 1.00 80.56 83 LYS A C 1
ATOM 634 O O . LYS A 1 83 ? -20.160 18.172 24.414 1.00 80.56 83 LYS A O 1
ATOM 639 N N . LYS A 1 84 ? -18.827 16.366 24.367 1.00 75.00 84 LYS A N 1
ATOM 640 C CA . LYS A 1 84 ? -17.594 17.081 23.979 1.00 75.00 84 LYS A CA 1
ATOM 641 C C . LYS A 1 84 ? -17.604 17.560 22.522 1.00 75.00 84 LYS A C 1
ATOM 643 O O . LYS A 1 84 ? -16.854 18.477 22.186 1.00 75.00 84 LYS A O 1
ATOM 648 N N . ASN A 1 85 ? -18.376 16.913 21.652 1.00 72.38 85 ASN A N 1
ATOM 649 C CA . ASN A 1 85 ? -18.342 17.155 20.207 1.00 72.38 85 ASN A CA 1
ATOM 650 C C . ASN A 1 85 ? -19.636 17.764 19.653 1.00 72.38 85 ASN A C 1
ATOM 652 O O . ASN A 1 85 ? -19.619 18.343 18.569 1.00 72.38 85 ASN A O 1
ATOM 656 N N . LEU A 1 86 ? -20.732 17.722 20.411 1.00 65.69 86 LEU A N 1
ATOM 657 C CA . LEU A 1 86 ? -21.903 18.555 20.170 1.00 65.69 86 LEU A CA 1
ATOM 658 C C . LEU A 1 86 ? -21.488 20.035 20.251 1.00 65.69 86 LEU A C 1
ATOM 660 O O . LEU A 1 86 ? -20.889 20.463 21.234 1.00 65.69 86 LEU A O 1
ATOM 664 N N . ASN A 1 87 ? -21.823 20.812 19.217 1.00 55.59 87 ASN A N 1
ATOM 665 C CA . ASN A 1 87 ? -21.583 22.261 19.077 1.00 55.59 87 ASN A CA 1
ATOM 666 C C . ASN A 1 87 ? -20.167 22.728 18.703 1.00 55.59 87 ASN A C 1
ATOM 668 O O . ASN A 1 87 ? -19.938 23.938 18.648 1.00 55.59 87 ASN A O 1
ATOM 672 N N . LYS A 1 88 ? -19.232 21.837 18.356 1.00 54.66 88 LYS A N 1
ATOM 673 C CA . LYS A 1 88 ? -18.001 22.277 17.684 1.00 54.66 88 LYS A CA 1
ATOM 674 C C . LYS A 1 88 ? -18.321 22.626 16.233 1.00 54.66 88 LYS A C 1
ATOM 676 O O . LYS A 1 88 ? -18.420 21.747 15.382 1.00 54.66 88 LYS A O 1
ATOM 681 N N . ARG A 1 89 ? -18.527 23.917 15.957 1.00 45.31 89 ARG A N 1
ATOM 682 C CA . ARG A 1 89 ? -18.467 24.430 14.584 1.00 45.31 89 ARG A CA 1
ATOM 683 C C . ARG A 1 89 ? -17.058 24.141 14.068 1.00 45.31 89 ARG A C 1
ATOM 685 O O . ARG A 1 89 ? -16.091 24.448 14.754 1.00 45.31 89 ARG A O 1
ATOM 692 N N . ALA A 1 90 ? -16.952 23.512 12.902 1.00 46.50 90 ALA A N 1
ATOM 693 C CA . ALA A 1 90 ? -15.679 23.430 12.206 1.00 46.50 90 ALA A CA 1
ATOM 694 C C . ALA A 1 90 ? -15.253 24.864 11.871 1.00 46.50 90 ALA A C 1
ATOM 696 O O . ALA A 1 90 ? -15.981 25.566 11.163 1.00 46.50 90 ALA A O 1
ATOM 697 N N . ASP A 1 91 ? -14.131 25.316 12.423 1.00 38.59 91 ASP A N 1
ATOM 698 C CA . ASP A 1 91 ? -13.572 26.615 12.076 1.00 38.59 91 ASP A CA 1
ATOM 699 C C . ASP A 1 91 ? -13.314 26.667 10.563 1.00 38.59 91 ASP A C 1
ATOM 701 O O . ASP A 1 91 ? -12.779 25.732 9.958 1.00 38.59 91 ASP A O 1
ATOM 705 N N . LYS A 1 92 ? -13.775 27.754 9.934 1.00 38.22 92 LYS A N 1
ATOM 706 C CA . LYS A 1 92 ? -13.626 28.006 8.499 1.00 38.22 92 LYS A CA 1
ATOM 707 C C . LYS A 1 92 ? -12.142 28.170 8.163 1.00 38.22 92 LYS A C 1
ATOM 709 O O . LYS A 1 92 ? -11.548 29.188 8.503 1.00 38.22 92 LYS A O 1
ATOM 714 N N . VAL A 1 93 ? -11.576 27.233 7.409 1.00 37.34 93 VAL A N 1
ATOM 715 C CA . VAL A 1 93 ? -10.369 27.486 6.613 1.00 37.34 93 VAL A CA 1
ATOM 716 C C . VAL A 1 93 ? -10.817 27.971 5.229 1.00 37.34 93 VAL A C 1
ATOM 718 O O . VAL A 1 93 ? -11.387 27.194 4.469 1.00 37.34 93 VAL A O 1
ATOM 721 N N . GLY A 1 94 ? -10.596 29.265 4.961 1.00 33.59 94 GLY A N 1
ATOM 722 C CA . GLY A 1 94 ? -10.471 29.904 3.638 1.00 33.59 94 GLY A CA 1
ATOM 723 C C . GLY A 1 94 ? -11.652 29.814 2.661 1.00 33.59 94 GLY A C 1
ATOM 724 O O . GLY A 1 94 ? -11.792 28.840 1.931 1.00 33.59 94 GLY A O 1
ATOM 725 N N . GLU A 1 95 ? -12.451 30.880 2.575 1.00 33.34 95 GLU A N 1
ATOM 726 C CA . GLU A 1 95 ? -13.443 31.109 1.514 1.00 33.34 95 GLU A CA 1
ATOM 727 C C . GLU A 1 95 ? -12.773 31.531 0.189 1.00 33.34 95 GLU A C 1
ATOM 729 O O . GLU A 1 95 ? -12.021 32.502 0.163 1.00 33.34 95 GLU A O 1
ATOM 734 N N . ILE A 1 96 ? -13.133 30.885 -0.928 1.00 34.84 96 ILE A N 1
ATOM 735 C CA . ILE A 1 96 ? -13.374 31.594 -2.194 1.00 34.84 96 ILE A CA 1
ATOM 736 C C . ILE A 1 96 ? -14.845 31.373 -2.536 1.00 34.84 96 ILE A C 1
ATOM 738 O O . ILE A 1 96 ? -15.328 30.247 -2.653 1.00 34.84 96 ILE A O 1
ATOM 742 N N . SER A 1 97 ? -15.557 32.487 -2.607 1.00 33.19 97 SER A N 1
ATOM 743 C CA . SER A 1 97 ? -16.978 32.621 -2.861 1.00 33.19 97 SER A CA 1
ATOM 744 C C . SER A 1 97 ? -17.302 32.496 -4.351 1.00 33.19 97 SER A C 1
ATOM 746 O O . SER A 1 97 ? -16.677 33.127 -5.194 1.00 33.19 97 SER A O 1
ATOM 748 N N . ASN A 1 98 ? -18.367 31.758 -4.658 1.00 29.00 98 ASN A N 1
ATOM 749 C CA . ASN A 1 98 ? -19.386 32.233 -5.588 1.00 29.00 98 ASN A CA 1
ATOM 750 C C . ASN A 1 98 ? -20.746 31.773 -5.062 1.00 29.00 98 ASN A C 1
ATOM 752 O O . ASN A 1 98 ? -21.054 30.584 -5.003 1.00 29.00 98 ASN A O 1
ATOM 756 N N . MET A 1 99 ? -21.520 32.749 -4.590 1.00 30.38 99 MET A N 1
ATOM 757 C CA . MET A 1 99 ? -22.889 32.564 -4.133 1.00 30.38 99 MET A CA 1
ATOM 758 C C . MET A 1 99 ? -23.801 32.329 -5.336 1.00 30.38 99 MET A C 1
ATOM 760 O O . MET A 1 99 ? -23.833 33.142 -6.253 1.00 30.38 99 MET A O 1
ATOM 764 N N . ASN A 1 100 ? -24.632 31.293 -5.259 1.00 29.00 100 ASN A N 1
ATOM 765 C CA . ASN A 1 100 ? -26.021 31.418 -5.676 1.00 29.00 100 ASN A CA 1
ATOM 766 C C . ASN A 1 100 ? -26.899 30.725 -4.638 1.00 29.00 100 ASN A C 1
ATOM 768 O O . ASN A 1 100 ? -26.802 29.525 -4.389 1.00 29.00 100 ASN A O 1
ATOM 772 N N . ASN A 1 101 ? -27.701 31.547 -3.975 1.00 42.69 101 ASN A N 1
ATOM 773 C CA . ASN A 1 101 ? -28.645 31.159 -2.946 1.00 42.69 101 ASN A CA 1
ATOM 774 C C . ASN A 1 101 ? -29.833 30.485 -3.631 1.00 42.69 101 ASN A C 1
ATOM 776 O O . ASN A 1 101 ? -30.488 31.143 -4.430 1.00 42.69 101 ASN A O 1
ATOM 780 N N . ASN A 1 102 ? -30.123 29.223 -3.307 1.00 34.31 102 ASN A N 1
ATOM 781 C CA . ASN A 1 102 ? -31.482 28.689 -3.339 1.00 34.31 102 ASN A CA 1
ATOM 782 C C . ASN A 1 102 ? -31.604 27.465 -2.419 1.00 34.31 102 ASN A C 1
ATOM 784 O O . ASN A 1 102 ? -30.978 26.433 -2.618 1.00 34.31 102 ASN A O 1
ATOM 788 N N . ASN A 1 103 ? -32.411 27.670 -1.379 1.00 45.41 103 ASN A N 1
ATOM 789 C CA . ASN A 1 103 ? -33.070 26.739 -0.467 1.00 45.41 103 ASN A CA 1
ATOM 790 C C . ASN A 1 103 ? -32.856 25.216 -0.621 1.00 45.41 103 ASN A C 1
ATOM 792 O O . ASN A 1 103 ? -33.198 24.625 -1.640 1.00 45.41 103 ASN A O 1
ATOM 796 N N . ARG A 1 104 ? -32.585 24.613 0.552 1.00 35.88 104 ARG A N 1
ATOM 797 C CA . ARG A 1 104 ? -32.674 23.192 0.961 1.00 35.88 104 ARG A CA 1
ATOM 798 C C . ARG A 1 104 ? -31.421 22.341 0.735 1.00 35.88 104 ARG A C 1
ATOM 800 O O . ARG A 1 104 ? -31.128 21.910 -0.367 1.00 35.88 104 ARG A O 1
ATOM 807 N N . GLY A 1 105 ? -30.787 21.990 1.857 1.00 30.36 105 GLY A N 1
ATOM 808 C CA . GLY A 1 105 ? -29.831 20.888 1.956 1.00 30.36 105 GLY A CA 1
ATOM 809 C C . GLY A 1 105 ? -28.491 21.329 2.525 1.00 30.36 105 GLY A C 1
ATOM 810 O O . GLY A 1 105 ? -27.639 21.833 1.803 1.00 30.36 105 GLY A O 1
ATOM 811 N N . ILE A 1 106 ? -28.276 21.110 3.824 1.00 31.58 106 ILE A N 1
ATOM 812 C CA . ILE A 1 106 ? -26.915 21.066 4.365 1.00 31.58 106 ILE A CA 1
ATOM 813 C C . ILE A 1 106 ? -26.314 19.760 3.841 1.00 31.58 106 ILE A C 1
ATOM 815 O O . ILE A 1 106 ? -26.611 18.689 4.363 1.00 31.58 106 ILE A O 1
ATOM 819 N N . ILE A 1 107 ? -25.511 19.839 2.781 1.00 30.02 107 ILE A N 1
ATOM 820 C CA . ILE A 1 107 ? -24.669 18.724 2.350 1.00 30.02 107 ILE A CA 1
ATOM 821 C C . ILE A 1 107 ? -23.573 18.596 3.407 1.00 30.02 107 ILE A C 1
ATOM 823 O O . ILE A 1 107 ? -22.680 19.442 3.507 1.00 30.02 107 ILE A O 1
ATOM 827 N N . ALA A 1 108 ? -23.669 17.567 4.248 1.00 30.98 108 ALA A N 1
ATOM 828 C CA . ALA A 1 108 ? -22.591 17.208 5.150 1.00 30.98 108 ALA A CA 1
ATOM 829 C C . ALA A 1 108 ? -21.395 16.769 4.296 1.00 30.98 108 ALA A C 1
ATOM 831 O O . ALA A 1 108 ? -21.429 15.723 3.652 1.00 30.98 108 ALA A O 1
ATOM 832 N N . LYS A 1 109 ? -20.334 17.585 4.275 1.00 30.80 109 LYS A N 1
ATOM 833 C CA . LYS A 1 109 ? -18.999 17.128 3.874 1.00 30.80 109 LYS A CA 1
ATOM 834 C C . LYS A 1 109 ? -18.708 15.839 4.641 1.00 30.80 109 LYS A C 1
ATOM 836 O O . LYS A 1 109 ? -18.880 15.826 5.858 1.00 30.80 109 LYS A O 1
ATOM 841 N N . ASN A 1 110 ? -18.279 14.796 3.933 1.00 31.47 110 ASN A N 1
ATOM 842 C CA . ASN A 1 110 ? -17.881 13.511 4.503 1.00 31.47 110 ASN A CA 1
ATOM 843 C C . ASN A 1 110 ? -16.925 13.718 5.687 1.00 31.47 110 ASN A C 1
ATOM 845 O O . ASN A 1 110 ? -15.735 13.969 5.508 1.00 31.47 110 ASN A O 1
ATOM 849 N N . VAL A 1 111 ? -17.460 13.620 6.903 1.00 33.62 111 VAL A N 1
ATOM 850 C CA . VAL A 1 111 ? -16.675 13.465 8.123 1.00 33.62 111 VAL A CA 1
ATOM 851 C C . VAL A 1 111 ? -16.594 11.966 8.346 1.00 33.62 111 VAL A C 1
ATOM 853 O O . VAL A 1 111 ? -17.583 11.336 8.712 1.00 33.62 111 VAL A O 1
ATOM 856 N N . TYR A 1 112 ? -15.426 11.384 8.092 1.00 29.38 112 TYR A N 1
ATOM 857 C CA . TYR A 1 112 ? -15.134 10.013 8.491 1.00 29.38 112 TYR A CA 1
ATOM 858 C C . TYR A 1 112 ? -15.179 9.937 10.024 1.00 29.38 112 TYR A C 1
ATOM 860 O O . TYR A 1 112 ? -14.259 10.374 10.714 1.00 29.38 112 TYR A O 1
ATOM 868 N N . ILE A 1 113 ? -16.286 9.433 10.572 1.00 33.19 113 ILE A N 1
ATOM 869 C CA . ILE A 1 113 ? -16.446 9.211 12.011 1.00 33.19 113 ILE A CA 1
ATOM 870 C C . ILE A 1 113 ? -15.766 7.881 12.359 1.00 33.19 113 ILE A C 1
ATOM 872 O O . ILE A 1 113 ? -16.405 6.834 12.380 1.00 33.19 113 ILE A O 1
ATOM 876 N N . ASN A 1 114 ? -14.468 7.917 12.664 1.00 31.91 114 ASN A N 1
ATOM 877 C CA . ASN A 1 114 ? -13.815 6.821 13.384 1.00 31.91 114 ASN A CA 1
ATOM 878 C C . ASN A 1 114 ? -14.197 6.919 14.868 1.00 31.91 114 ASN A C 1
ATOM 880 O O . ASN A 1 114 ? -13.634 7.723 15.613 1.00 31.91 114 ASN A O 1
ATOM 884 N N . SER A 1 115 ? -15.177 6.128 15.314 1.00 38.03 115 SER A N 1
ATOM 885 C CA . SER A 1 115 ? -15.561 6.054 16.728 1.00 38.03 115 SER A CA 1
ATOM 886 C C . SER A 1 115 ? -15.141 4.735 17.377 1.00 38.03 115 SER A C 1
ATOM 888 O O . SER A 1 115 ? -15.537 3.668 16.917 1.00 38.03 115 SER A O 1
ATOM 890 N N . ILE A 1 116 ? -14.487 4.881 18.537 1.00 35.59 116 ILE A N 1
ATOM 891 C CA . ILE A 1 116 ? -14.086 3.881 19.546 1.00 35.59 116 ILE A CA 1
ATOM 892 C C . ILE A 1 116 ? -12.656 3.349 19.352 1.00 35.59 116 ILE A C 1
ATOM 894 O O . ILE A 1 116 ? -12.415 2.221 18.942 1.00 35.59 116 ILE A O 1
ATOM 898 N N . LEU A 1 117 ? -11.697 4.192 19.743 1.00 33.72 117 LEU A N 1
ATOM 899 C CA . LEU A 1 117 ? -10.339 3.786 20.080 1.00 33.72 117 LEU A CA 1
ATOM 900 C C . LEU A 1 117 ? -10.349 3.158 21.503 1.00 33.72 117 LEU A C 1
ATOM 902 O O . LEU A 1 117 ? -10.737 3.866 22.444 1.00 33.72 117 LEU A O 1
ATOM 906 N N . PRO A 1 118 ? -9.954 1.883 21.726 1.00 31.70 118 PRO A N 1
ATOM 907 C CA . PRO A 1 118 ? -9.694 1.381 23.071 1.00 31.70 118 PRO A CA 1
ATOM 908 C C . PRO A 1 118 ? -8.413 2.046 23.586 1.00 31.70 118 PRO A C 1
ATOM 910 O O . PRO A 1 118 ? -7.387 2.030 22.912 1.00 31.70 118 PRO A O 1
ATOM 913 N N . SER A 1 119 ? -8.527 2.716 24.738 1.00 40.41 119 SER A N 1
ATOM 914 C CA . SER A 1 119 ? -7.424 3.191 25.594 1.00 40.41 119 SER A CA 1
ATOM 915 C C . SER A 1 119 ? -6.089 3.434 24.879 1.00 40.41 119 SER A C 1
ATOM 917 O O . SER A 1 119 ? -5.157 2.691 25.132 1.00 40.41 119 SER A O 1
ATOM 919 N N . SER A 1 120 ? -6.022 4.435 23.987 1.00 47.06 120 SER A N 1
ATOM 920 C CA . SER A 1 120 ? -4.825 5.006 23.319 1.00 47.06 120 SER A CA 1
ATOM 921 C C . SER A 1 120 ? -3.788 4.067 22.666 1.00 47.06 120 SER A C 1
ATOM 923 O O . SER A 1 120 ? -2.937 4.556 21.935 1.00 47.06 120 SER A O 1
ATOM 925 N N . VAL A 1 121 ? -3.850 2.754 22.870 1.00 44.50 121 VAL A N 1
ATOM 926 C CA . VAL A 1 121 ? -2.845 1.761 22.476 1.00 44.50 121 VAL A CA 1
ATOM 927 C C . VAL A 1 121 ? -3.431 0.789 21.451 1.00 44.50 121 VAL A C 1
ATOM 929 O O . VAL A 1 121 ? -2.741 0.425 20.506 1.00 44.50 121 VAL A O 1
ATOM 932 N N . ASP A 1 122 ? -4.713 0.427 21.547 1.00 56.62 122 ASP A N 1
ATOM 933 C CA . ASP A 1 122 ? -5.310 -0.597 20.662 1.00 56.62 122 ASP A CA 1
ATOM 934 C C . ASP A 1 122 ? -5.853 -0.036 19.355 1.00 56.62 122 ASP A C 1
ATOM 936 O O . ASP A 1 122 ? -6.151 -0.737 18.396 1.00 56.62 122 ASP A O 1
ATOM 940 N N . SER A 1 123 ? -6.009 1.265 19.315 1.00 54.66 123 SER A N 1
ATOM 941 C CA . SER A 1 123 ? -6.726 1.945 18.268 1.00 54.66 123 SER A CA 1
ATOM 942 C C . SER A 1 123 ? -5.839 2.580 17.219 1.00 54.66 123 SER A C 1
ATOM 944 O O . SER A 1 123 ? -6.217 2.647 16.056 1.00 54.66 123 SER A O 1
ATOM 946 N N . VAL A 1 124 ? -4.655 3.006 17.660 1.00 63.06 124 VAL A N 1
ATOM 947 C CA . VAL A 1 124 ? -3.499 3.227 16.798 1.00 63.06 124 VAL A CA 1
ATOM 948 C C . VAL A 1 124 ? -3.177 1.893 16.128 1.00 63.06 124 VAL A C 1
ATOM 950 O O . VAL A 1 124 ? -3.182 1.820 14.912 1.00 63.06 124 VAL A O 1
ATOM 953 N N . LYS A 1 125 ? -3.111 0.789 16.891 1.00 65.06 125 LYS A N 1
ATOM 954 C CA . LYS A 1 125 ? -2.943 -0.564 16.331 1.00 65.06 125 LYS A CA 1
ATOM 955 C C . LYS A 1 125 ? -4.043 -0.973 15.347 1.00 65.06 125 LYS A C 1
ATOM 957 O O . LYS A 1 125 ? -3.728 -1.515 14.295 1.00 65.06 125 LYS A O 1
ATOM 962 N N . PHE A 1 126 ? -5.320 -0.721 15.649 1.00 62.44 126 PHE A N 1
ATOM 963 C CA . PHE A 1 126 ? -6.422 -1.026 14.725 1.00 62.44 126 PHE A CA 1
ATOM 964 C C . PHE A 1 126 ? -6.343 -0.196 13.436 1.00 62.44 126 PHE A C 1
ATOM 966 O O . PHE A 1 126 ? -6.525 -0.732 12.345 1.00 62.44 126 PHE A O 1
ATOM 973 N N . HIS A 1 127 ? -6.040 1.099 13.555 1.00 67.88 127 HIS A N 1
ATOM 974 C CA . HIS A 1 127 ? -5.819 1.981 12.413 1.00 67.88 127 HIS A CA 1
ATOM 975 C C . HIS A 1 127 ? -4.634 1.509 11.557 1.00 67.88 127 HIS A C 1
ATOM 977 O O . HIS A 1 127 ? -4.776 1.319 10.351 1.00 67.88 127 HIS A O 1
ATOM 983 N N . ASP A 1 128 ? -3.496 1.255 12.195 1.00 69.50 128 ASP A N 1
ATOM 984 C CA . ASP A 1 128 ? -2.242 0.867 11.553 1.00 69.50 128 ASP A CA 1
ATOM 985 C C . ASP A 1 128 ? -2.349 -0.528 10.908 1.00 69.50 128 ASP A C 1
ATOM 987 O O . ASP A 1 128 ? -1.871 -0.745 9.794 1.00 69.50 128 ASP A O 1
ATOM 991 N N . SER A 1 129 ? -3.073 -1.457 11.542 1.00 72.12 129 SER A N 1
ATOM 992 C CA . SER A 1 129 ? -3.434 -2.759 10.962 1.00 72.12 129 SER A CA 1
ATOM 993 C C . SER A 1 129 ? -4.370 -2.613 9.755 1.00 72.12 129 SER A C 1
ATOM 995 O O . SER A 1 129 ? -4.195 -3.294 8.739 1.00 72.12 129 SER A O 1
ATOM 997 N N . GLY A 1 130 ? -5.330 -1.685 9.822 1.00 71.69 130 GLY A N 1
ATOM 998 C CA . GLY A 1 130 ? -6.195 -1.329 8.698 1.00 71.69 130 GLY A CA 1
ATOM 999 C C . GLY A 1 130 ? -5.413 -0.745 7.519 1.00 71.69 130 GLY A C 1
ATOM 1000 O O . GLY A 1 130 ? -5.656 -1.135 6.377 1.00 71.69 130 GLY A O 1
ATOM 1001 N N . MET A 1 131 ? -4.433 0.123 7.792 1.00 78.31 131 MET A N 1
ATOM 1002 C CA . MET A 1 131 ? -3.522 0.674 6.786 1.00 78.31 131 MET A CA 1
ATOM 1003 C C . MET A 1 131 ? -2.722 -0.440 6.104 1.00 78.31 131 MET A C 1
ATOM 1005 O O . MET A 1 131 ? -2.684 -0.500 4.878 1.00 78.31 131 MET A O 1
ATOM 1009 N N . PHE A 1 132 ? -2.140 -1.361 6.877 1.00 77.75 132 PHE A N 1
ATOM 1010 C CA . PHE A 1 132 ? -1.397 -2.491 6.318 1.00 77.75 132 PHE A CA 1
ATOM 1011 C C . PHE A 1 132 ? -2.283 -3.400 5.449 1.00 77.75 132 PHE A C 1
ATOM 1013 O O . PHE A 1 132 ? -1.918 -3.741 4.327 1.00 77.75 132 PHE A O 1
ATOM 1020 N N . THR A 1 133 ? -3.493 -3.716 5.919 1.00 77.94 133 THR A N 1
ATOM 1021 C CA . THR A 1 133 ? -4.461 -4.524 5.157 1.00 77.94 133 THR A CA 1
ATOM 1022 C C . THR A 1 133 ? -4.889 -3.829 3.860 1.00 77.94 133 THR A C 1
ATOM 1024 O O . THR A 1 133 ? -5.093 -4.481 2.838 1.00 77.94 133 THR A O 1
ATOM 1027 N N . ALA A 1 134 ? -5.046 -2.502 3.876 1.00 77.88 134 ALA A N 1
ATOM 1028 C CA . ALA A 1 134 ? -5.360 -1.725 2.680 1.00 77.88 134 ALA A CA 1
ATOM 1029 C C . ALA A 1 134 ? -4.189 -1.709 1.686 1.00 77.88 134 ALA A C 1
ATOM 1031 O O . ALA A 1 134 ? -4.419 -1.856 0.488 1.00 77.88 134 ALA A O 1
ATOM 1032 N N . MET A 1 135 ? -2.953 -1.601 2.178 1.00 82.88 135 MET A N 1
ATOM 1033 C CA . MET A 1 135 ? -1.750 -1.696 1.353 1.00 82.88 135 MET A CA 1
ATOM 1034 C C . MET A 1 135 ? -1.624 -3.073 0.687 1.00 82.88 135 MET A C 1
ATOM 1036 O O . MET A 1 135 ? -1.408 -3.129 -0.520 1.00 82.88 135 MET A O 1
ATOM 1040 N N . GLU A 1 136 ? -1.819 -4.175 1.424 1.00 82.19 136 GLU A N 1
ATOM 1041 C CA . GLU A 1 136 ? -1.744 -5.527 0.840 1.00 82.19 136 GLU A CA 1
ATOM 1042 C C . GLU A 1 136 ? -2.786 -5.767 -0.255 1.00 82.19 136 GLU A C 1
ATOM 1044 O O . GLU A 1 136 ? -2.515 -6.482 -1.218 1.00 82.19 136 GLU A O 1
ATOM 1049 N N . LYS A 1 137 ? -3.965 -5.141 -0.156 1.00 82.81 137 LYS A N 1
ATOM 1050 C CA . LYS A 1 137 ? -4.976 -5.202 -1.222 1.00 82.81 137 LYS A CA 1
ATOM 1051 C C . LYS A 1 137 ? -4.534 -4.500 -2.505 1.00 82.81 137 LYS A C 1
ATOM 1053 O O . LYS A 1 137 ? -5.016 -4.866 -3.572 1.00 82.81 137 LYS A O 1
ATOM 1058 N N . ILE A 1 138 ? -3.670 -3.490 -2.400 1.00 83.00 138 ILE A N 1
ATOM 1059 C CA . ILE A 1 138 ? -3.108 -2.781 -3.555 1.00 83.00 138 ILE A CA 1
ATOM 1060 C C . ILE A 1 138 ? -1.964 -3.605 -4.143 1.00 83.00 138 ILE A C 1
ATOM 1062 O O . ILE A 1 138 ? -1.964 -3.909 -5.334 1.00 83.00 138 ILE A O 1
ATOM 1066 N N . CYS A 1 139 ? -0.991 -3.976 -3.312 1.00 85.88 139 CYS A N 1
ATOM 1067 C CA . CYS A 1 139 ? 0.184 -4.720 -3.739 1.00 85.88 139 CYS A CA 1
ATOM 1068 C C . CYS A 1 139 ? 0.672 -5.631 -2.608 1.00 85.88 139 CYS A C 1
ATOM 1070 O O . CYS A 1 139 ? 1.090 -5.150 -1.551 1.00 85.88 139 CYS A O 1
ATOM 1072 N N . THR A 1 140 ? 0.622 -6.947 -2.831 1.00 89.44 140 THR A N 1
ATOM 1073 C CA . THR A 1 140 ? 1.167 -7.923 -1.879 1.00 89.44 140 THR A CA 1
ATOM 1074 C C . THR A 1 140 ? 2.694 -7.881 -1.882 1.00 89.44 140 THR A C 1
ATOM 1076 O O . THR A 1 140 ? 3.314 -7.419 -2.845 1.00 89.44 140 THR A O 1
ATOM 1079 N N . GLU A 1 141 ? 3.320 -8.386 -0.818 1.00 89.00 141 GLU A N 1
ATOM 1080 C CA . GLU A 1 141 ? 4.783 -8.481 -0.750 1.00 89.00 141 GLU A CA 1
ATOM 1081 C C . GLU A 1 141 ? 5.344 -9.309 -1.908 1.00 89.00 141 GLU A C 1
ATOM 1083 O O . GLU A 1 141 ? 6.302 -8.896 -2.560 1.00 89.00 141 GLU A O 1
ATOM 1088 N N . GLU A 1 142 ? 4.718 -10.449 -2.205 1.00 89.31 142 GLU A N 1
ATOM 1089 C CA . GLU A 1 142 ? 5.151 -11.339 -3.280 1.00 89.31 142 GLU A CA 1
ATOM 1090 C C . GLU A 1 142 ? 5.092 -10.628 -4.629 1.00 89.31 142 GLU A C 1
ATOM 1092 O O . GLU A 1 142 ? 6.025 -10.740 -5.425 1.00 89.31 142 GLU A O 1
ATOM 1097 N N . LYS A 1 143 ? 4.022 -9.860 -4.874 1.00 91.19 143 LYS A N 1
ATOM 1098 C CA . LYS A 1 143 ? 3.856 -9.110 -6.119 1.00 91.19 143 LYS A CA 1
ATOM 1099 C C . LYS A 1 143 ? 4.886 -7.988 -6.235 1.00 91.19 143 LYS A C 1
ATOM 1101 O O . LYS A 1 143 ? 5.516 -7.863 -7.280 1.00 91.19 143 LYS A O 1
ATOM 1106 N N . LEU A 1 144 ? 5.107 -7.218 -5.168 1.00 92.44 144 LEU A N 1
ATOM 1107 C CA . LEU A 1 144 ? 6.112 -6.154 -5.157 1.00 92.44 144 LEU A CA 1
ATOM 1108 C C . LEU A 1 144 ? 7.511 -6.715 -5.434 1.00 92.44 144 LEU A C 1
ATOM 1110 O O . LEU A 1 144 ? 8.213 -6.224 -6.314 1.00 92.44 144 LEU A O 1
ATOM 1114 N N . MET A 1 145 ? 7.905 -7.769 -4.717 1.00 93.12 145 MET A N 1
ATOM 1115 C CA . MET A 1 145 ? 9.222 -8.386 -4.884 1.00 93.12 145 MET A CA 1
ATOM 1116 C C . MET A 1 145 ? 9.389 -9.002 -6.273 1.00 93.12 145 MET A C 1
ATOM 1118 O O . MET A 1 145 ? 10.467 -8.898 -6.855 1.00 93.12 145 MET A O 1
ATOM 1122 N N . LEU A 1 146 ? 8.332 -9.595 -6.836 1.00 92.81 146 LEU A N 1
ATOM 1123 C CA . LEU A 1 146 ? 8.345 -10.103 -8.206 1.00 92.81 146 LEU A CA 1
ATOM 1124 C C . LEU A 1 146 ? 8.653 -8.988 -9.212 1.00 92.81 146 LEU A C 1
ATOM 1126 O O . LEU A 1 146 ? 9.557 -9.152 -10.029 1.00 92.81 146 LEU A O 1
ATOM 1130 N N . ILE A 1 147 ? 7.949 -7.856 -9.132 1.00 92.81 147 ILE A N 1
ATOM 1131 C CA . ILE A 1 147 ? 8.150 -6.724 -10.050 1.00 92.81 147 ILE A CA 1
ATOM 1132 C C . ILE A 1 147 ? 9.569 -6.160 -9.905 1.00 92.81 147 ILE A C 1
ATOM 1134 O O . ILE A 1 147 ? 10.258 -5.952 -10.901 1.00 92.81 147 ILE A O 1
ATOM 1138 N N . LEU A 1 148 ? 10.047 -5.966 -8.672 1.00 94.19 148 LEU A N 1
ATOM 1139 C CA . LEU A 1 148 ? 11.394 -5.442 -8.421 1.00 94.19 148 LEU A CA 1
ATOM 1140 C C . LEU A 1 148 ? 12.497 -6.391 -8.912 1.00 94.19 148 LEU A C 1
ATOM 1142 O O . LEU A 1 148 ? 13.510 -5.927 -9.431 1.00 94.19 148 LEU A O 1
ATOM 1146 N N . ASN A 1 149 ? 12.305 -7.706 -8.801 1.00 92.62 149 ASN A N 1
ATOM 1147 C CA . ASN A 1 149 ? 13.248 -8.683 -9.346 1.00 92.62 149 ASN A CA 1
ATOM 1148 C C . ASN A 1 149 ? 13.231 -8.694 -10.879 1.00 92.62 149 ASN A C 1
ATOM 1150 O O . ASN A 1 149 ? 14.290 -8.722 -11.496 1.00 92.62 149 ASN A O 1
ATOM 1154 N N . LEU A 1 150 ? 12.057 -8.589 -11.510 1.00 91.19 150 LEU A N 1
ATOM 1155 C CA . LEU A 1 150 ? 11.965 -8.461 -12.969 1.00 91.19 150 LEU A CA 1
ATOM 1156 C C . LEU A 1 150 ? 12.668 -7.194 -13.476 1.00 91.19 150 LEU A C 1
ATOM 1158 O O . LEU A 1 150 ? 13.379 -7.249 -14.482 1.00 91.19 150 LEU A O 1
ATOM 1162 N N . LEU A 1 151 ? 12.529 -6.081 -12.751 1.00 92.88 151 LEU A N 1
ATOM 1163 C CA . LEU A 1 151 ? 13.257 -4.846 -13.033 1.00 92.88 151 LEU A CA 1
ATOM 1164 C C . LEU A 1 151 ? 14.771 -5.033 -12.908 1.00 92.88 151 LEU A C 1
ATOM 1166 O O . LEU A 1 151 ? 15.501 -4.592 -13.792 1.00 92.88 151 LEU A O 1
ATOM 1170 N N . LYS A 1 152 ? 15.249 -5.714 -11.861 1.00 92.12 152 LYS A N 1
ATOM 1171 C CA . LYS A 1 152 ? 16.679 -6.025 -11.685 1.00 92.12 152 LYS A CA 1
ATOM 1172 C C . LYS A 1 152 ? 17.231 -6.894 -12.808 1.00 92.12 152 LYS A C 1
ATOM 1174 O O . LYS A 1 152 ? 18.290 -6.596 -13.348 1.00 92.12 152 LYS A O 1
ATOM 1179 N N . ASP A 1 153 ? 16.508 -7.952 -13.155 1.00 90.62 153 ASP A N 1
ATOM 1180 C CA . ASP A 1 153 ? 16.999 -8.978 -14.073 1.00 90.62 153 ASP A CA 1
ATOM 1181 C C . ASP A 1 153 ? 16.956 -8.524 -15.532 1.00 90.62 153 ASP A C 1
ATOM 1183 O O . ASP A 1 153 ? 17.775 -8.952 -16.346 1.00 90.62 153 ASP A O 1
ATOM 1187 N N . ARG A 1 154 ? 15.958 -7.708 -15.890 1.00 88.62 154 ARG A N 1
ATOM 1188 C CA . ARG A 1 154 ? 15.655 -7.405 -17.295 1.00 88.62 154 ARG A CA 1
ATOM 1189 C C . ARG A 1 154 ? 15.630 -5.923 -17.626 1.00 88.62 154 ARG A C 1
ATOM 1191 O O . ARG A 1 154 ? 15.599 -5.599 -18.808 1.00 88.62 154 ARG A O 1
ATOM 1198 N N . ALA A 1 155 ? 15.628 -5.039 -16.628 1.00 92.31 155 ALA A N 1
ATOM 1199 C CA . ALA A 1 155 ? 15.359 -3.613 -16.817 1.00 92.31 155 ALA A CA 1
ATOM 1200 C C . ALA A 1 155 ? 14.062 -3.369 -17.617 1.00 92.31 155 ALA A C 1
ATOM 1202 O O . ALA A 1 155 ? 13.979 -2.467 -18.452 1.00 92.31 155 ALA A O 1
ATOM 1203 N N . GLU A 1 156 ? 13.058 -4.217 -17.370 1.00 91.88 156 GLU A N 1
ATOM 1204 C CA . GLU A 1 156 ? 11.758 -4.236 -18.040 1.00 91.88 156 GLU A CA 1
ATOM 1205 C C . GLU A 1 156 ? 10.644 -3.995 -17.020 1.00 91.88 156 GLU A C 1
ATOM 1207 O O . GLU A 1 156 ? 10.658 -4.579 -15.937 1.00 91.88 156 GLU A O 1
ATOM 1212 N N . CYS A 1 157 ? 9.651 -3.190 -17.393 1.00 92.31 157 CYS A N 1
ATOM 1213 C CA . CYS A 1 157 ? 8.423 -2.998 -16.627 1.00 92.31 157 CYS A CA 1
ATOM 1214 C C . CYS A 1 157 ? 7.215 -3.101 -17.555 1.00 92.31 157 CYS A C 1
ATOM 1216 O O . CYS A 1 157 ? 7.280 -2.702 -18.717 1.00 92.31 157 CYS A O 1
ATOM 1218 N N . ARG A 1 158 ? 6.097 -3.619 -17.059 1.00 91.81 158 ARG A N 1
ATOM 1219 C CA . ARG A 1 158 ? 4.812 -3.517 -17.755 1.00 91.81 158 ARG A CA 1
ATOM 1220 C C . ARG A 1 158 ? 4.025 -2.327 -17.227 1.00 91.81 158 ARG A C 1
ATOM 1222 O O . ARG A 1 158 ? 4.196 -1.961 -16.070 1.00 91.81 158 ARG A O 1
ATOM 1229 N N . ILE A 1 159 ? 3.145 -1.752 -18.040 1.00 88.75 159 ILE A N 1
ATOM 1230 C CA . ILE A 1 159 ? 2.319 -0.620 -17.592 1.00 88.75 159 ILE A CA 1
ATOM 1231 C C . ILE A 1 159 ? 1.370 -1.005 -16.439 1.00 88.75 159 ILE A C 1
ATOM 1233 O O . ILE A 1 159 ? 1.214 -0.233 -15.506 1.00 88.75 159 ILE A O 1
ATOM 1237 N N . ASP A 1 160 ? 0.848 -2.235 -16.389 1.00 89.19 160 ASP A N 1
ATOM 1238 C CA . ASP A 1 160 ? 0.050 -2.670 -15.228 1.00 89.19 160 ASP A CA 1
ATOM 1239 C C . ASP A 1 160 ? 0.892 -2.723 -13.935 1.00 89.19 160 ASP A C 1
ATOM 1241 O O . ASP A 1 160 ? 0.399 -2.461 -12.836 1.00 89.19 160 ASP A O 1
ATOM 1245 N N . ASP A 1 161 ? 2.176 -3.082 -14.057 1.00 90.56 161 ASP A N 1
ATOM 1246 C CA . ASP A 1 161 ? 3.118 -3.101 -12.932 1.00 90.56 161 ASP A CA 1
ATOM 1247 C C . ASP A 1 161 ? 3.536 -1.676 -12.538 1.00 90.56 161 ASP A C 1
ATOM 1249 O O . ASP A 1 161 ? 3.730 -1.376 -11.359 1.00 90.56 161 ASP A O 1
ATOM 1253 N N . TRP A 1 162 ? 3.614 -0.782 -13.523 1.00 88.69 162 TRP A N 1
ATOM 1254 C CA . TRP A 1 162 ? 3.808 0.648 -13.332 1.00 88.69 162 TRP A CA 1
ATOM 1255 C C . TRP A 1 162 ? 2.668 1.276 -12.523 1.00 88.69 162 TRP A C 1
ATOM 1257 O O . TRP A 1 162 ? 2.913 1.938 -11.511 1.00 88.69 162 TRP A O 1
ATOM 1267 N N . ASP A 1 163 ? 1.423 1.005 -12.913 1.00 88.38 163 ASP A N 1
ATOM 1268 C CA . ASP A 1 163 ? 0.222 1.533 -12.264 1.00 88.38 163 ASP A CA 1
ATOM 1269 C C . ASP A 1 163 ? 0.137 1.122 -10.788 1.00 88.38 163 ASP A C 1
ATOM 1271 O O . ASP A 1 163 ? -0.411 1.850 -9.953 1.00 88.38 163 ASP A O 1
ATOM 1275 N N . LEU A 1 164 ? 0.722 -0.024 -10.420 1.00 90.25 164 LEU A N 1
ATOM 1276 C CA . LEU A 1 164 ? 0.838 -0.440 -9.021 1.00 90.25 164 LEU A CA 1
ATOM 1277 C C . LEU A 1 164 ? 1.788 0.447 -8.224 1.00 90.25 164 LEU A C 1
ATOM 1279 O O . LEU A 1 164 ? 1.476 0.760 -7.074 1.00 90.25 164 LEU A O 1
ATOM 1283 N N . PHE A 1 165 ? 2.926 0.858 -8.793 1.00 90.75 165 PHE A N 1
ATOM 1284 C CA . PHE A 1 165 ? 3.842 1.777 -8.115 1.00 90.75 165 PHE A CA 1
ATOM 1285 C C . PHE A 1 165 ? 3.187 3.137 -7.882 1.00 90.75 165 PHE A C 1
ATOM 1287 O O . PHE A 1 165 ? 3.281 3.680 -6.778 1.00 90.75 165 PHE A O 1
ATOM 1294 N N . GLU A 1 166 ? 2.464 3.658 -8.874 1.00 89.25 166 GLU A N 1
ATOM 1295 C CA . GLU A 1 166 ? 1.709 4.904 -8.724 1.00 89.25 166 GLU A CA 1
ATOM 1296 C C . GLU A 1 166 ? 0.578 4.769 -7.701 1.00 89.25 166 GLU A C 1
ATOM 1298 O O . GLU A 1 166 ? 0.425 5.623 -6.823 1.00 89.25 166 GLU A O 1
ATOM 1303 N N . SER A 1 167 ? -0.170 3.664 -7.750 1.00 89.56 167 SER A N 1
ATOM 1304 C CA . SER A 1 167 ? -1.232 3.365 -6.785 1.00 89.56 167 SER A CA 1
ATOM 1305 C C . SER A 1 167 ? -0.691 3.273 -5.360 1.00 89.56 167 SER A C 1
ATOM 1307 O O . SER A 1 167 ? -1.294 3.814 -4.430 1.00 89.56 167 SER A O 1
ATOM 1309 N N . LEU A 1 168 ? 0.465 2.629 -5.180 1.00 89.44 168 LEU A N 1
ATOM 1310 C CA . LEU A 1 168 ? 1.132 2.498 -3.889 1.00 89.44 168 LEU A CA 1
ATOM 1311 C C . LEU A 1 168 ? 1.665 3.847 -3.383 1.00 89.44 168 LEU A C 1
ATOM 1313 O O . LEU A 1 168 ? 1.486 4.177 -2.212 1.00 89.44 168 LEU A O 1
ATOM 1317 N N . SER A 1 169 ? 2.266 4.654 -4.259 1.00 90.69 169 SER A N 1
ATOM 1318 C CA . SER A 1 169 ? 2.714 6.008 -3.916 1.00 90.69 169 SER A CA 1
ATOM 1319 C C . SER A 1 169 ? 1.533 6.893 -3.498 1.00 90.69 169 SER A C 1
ATOM 1321 O O . SER A 1 169 ? 1.553 7.488 -2.421 1.00 90.69 169 SER A O 1
ATOM 1323 N N . SER A 1 170 ? 0.447 6.882 -4.282 1.00 87.88 170 SER A N 1
ATOM 1324 C CA . SER A 1 170 ? -0.782 7.628 -3.983 1.00 87.88 170 SER A CA 1
ATOM 1325 C C . SER A 1 170 ? -1.439 7.175 -2.679 1.00 87.88 170 SER A C 1
ATOM 1327 O O . SER A 1 170 ? -2.042 7.981 -1.965 1.00 87.88 170 SER A O 1
ATOM 1329 N N . PHE A 1 171 ? -1.343 5.884 -2.353 1.00 87.88 171 PHE A N 1
ATOM 1330 C CA . PHE A 1 171 ? -1.799 5.364 -1.073 1.00 87.88 171 PHE A CA 1
ATOM 1331 C C . PHE A 1 171 ? -1.016 5.979 0.089 1.00 87.88 171 PHE A C 1
ATOM 1333 O O . PHE A 1 171 ? -1.643 6.474 1.024 1.00 87.88 171 PHE A O 1
ATOM 1340 N N . PHE A 1 172 ? 0.317 6.011 0.018 1.00 86.81 172 PHE A N 1
ATOM 1341 C CA . PHE A 1 172 ? 1.143 6.607 1.072 1.00 86.81 172 PHE A CA 1
ATOM 1342 C C . PHE A 1 172 ? 0.912 8.114 1.239 1.00 86.81 172 PHE A C 1
ATOM 1344 O O . PHE A 1 172 ? 0.849 8.593 2.374 1.00 86.81 172 PHE A O 1
ATOM 1351 N N . ASP A 1 173 ? 0.689 8.844 0.141 1.00 83.69 173 ASP A N 1
ATOM 1352 C CA . ASP A 1 173 ? 0.299 10.260 0.189 1.00 83.69 173 ASP A CA 1
ATOM 1353 C C . ASP A 1 173 ? -0.989 10.463 1.006 1.00 83.69 173 ASP A C 1
ATOM 1355 O O . ASP A 1 173 ? -1.094 11.379 1.824 1.00 83.69 173 ASP A O 1
ATOM 1359 N N . LYS A 1 174 ? -1.975 9.580 0.807 1.00 80.25 174 LYS A N 1
ATOM 1360 C CA . LYS A 1 174 ? -3.297 9.653 1.449 1.00 80.25 174 LYS A CA 1
ATOM 1361 C C . LYS A 1 174 ? -3.331 9.052 2.852 1.00 80.25 174 LYS A C 1
ATOM 1363 O O . LYS A 1 174 ? -4.245 9.368 3.613 1.00 80.25 174 LYS A O 1
ATOM 1368 N N . SER A 1 175 ? -2.395 8.167 3.190 1.00 75.06 175 SER A N 1
ATOM 1369 C CA . SER A 1 175 ? -2.414 7.438 4.459 1.00 75.06 175 SER A CA 1
ATOM 1370 C C . SER A 1 175 ? -1.825 8.238 5.623 1.00 75.06 175 SER A C 1
ATOM 1372 O O . SER A 1 175 ? -2.039 7.859 6.768 1.00 75.06 175 SER A O 1
ATOM 1374 N N . SER A 1 176 ? -1.139 9.356 5.370 1.00 65.69 176 SER A N 1
ATOM 1375 C CA . SER A 1 176 ? -0.552 10.221 6.403 1.00 65.69 176 SER A CA 1
ATOM 1376 C C . SER A 1 176 ? -1.623 10.896 7.269 1.00 65.69 176 SER A C 1
ATOM 1378 O O . SER A 1 176 ? -2.401 11.721 6.789 1.00 65.69 176 SER A O 1
ATOM 1380 N N . ASN A 1 177 ? -1.660 10.583 8.566 1.00 64.69 177 ASN A N 1
ATOM 1381 C CA . ASN A 1 177 ? -2.507 11.287 9.527 1.00 64.69 177 ASN A CA 1
ATOM 1382 C C . ASN A 1 177 ? -1.881 11.312 10.931 1.00 64.69 177 ASN A C 1
ATOM 1384 O O . ASN A 1 177 ? -0.979 10.542 11.244 1.00 64.69 177 ASN A O 1
ATOM 1388 N N . SER A 1 178 ? -2.385 12.194 11.799 1.00 54.84 178 SER A N 1
ATOM 1389 C CA . SER A 1 178 ? -1.868 12.410 13.160 1.00 54.84 178 SER A CA 1
ATOM 1390 C C . SER A 1 178 ? -2.107 11.248 14.141 1.00 54.84 178 SER A C 1
ATOM 1392 O O . SER A 1 178 ? -1.904 11.430 15.339 1.00 54.84 178 SER A O 1
ATOM 1394 N N . TYR A 1 179 ? -2.613 10.100 13.677 1.00 63.00 179 TYR A N 1
ATOM 1395 C CA . TYR A 1 179 ? -2.952 8.933 14.497 1.00 63.00 179 TYR A CA 1
ATOM 1396 C C . TYR A 1 179 ? -2.034 7.723 14.261 1.00 63.00 179 TYR A C 1
ATOM 1398 O O . TYR A 1 179 ? -2.225 6.713 14.938 1.00 63.00 179 TYR A O 1
ATOM 1406 N N . ILE A 1 180 ? -1.055 7.811 13.351 1.00 67.56 180 ILE A N 1
ATOM 1407 C CA . ILE A 1 180 ? -0.092 6.730 13.083 1.00 67.56 180 ILE A CA 1
ATOM 1408 C C . ILE A 1 180 ? 1.007 6.722 14.152 1.00 67.56 180 ILE A C 1
ATOM 1410 O O . ILE A 1 180 ? 1.455 7.775 14.610 1.00 67.56 180 ILE A O 1
ATOM 1414 N N . ASN A 1 181 ? 1.452 5.528 14.550 1.00 82.75 181 ASN A N 1
ATOM 1415 C CA . ASN A 1 181 ? 2.643 5.367 15.381 1.00 82.75 181 ASN A CA 1
ATOM 1416 C C . ASN A 1 181 ? 3.877 6.049 14.745 1.00 82.75 181 ASN A C 1
ATOM 1418 O O . ASN A 1 181 ? 4.155 5.858 13.567 1.00 82.75 181 ASN A O 1
ATOM 1422 N N . GLU A 1 182 ? 4.648 6.810 15.523 1.00 83.38 182 GLU A N 1
ATOM 1423 C CA . GLU A 1 182 ? 5.757 7.632 15.011 1.00 83.38 182 GLU A CA 1
ATOM 1424 C C . GLU A 1 182 ? 6.838 6.828 14.261 1.00 83.38 182 GLU A C 1
ATOM 1426 O O . GLU A 1 182 ? 7.296 7.254 13.196 1.00 83.38 182 GLU A O 1
ATOM 1431 N N . ASP A 1 183 ? 7.197 5.636 14.748 1.00 84.75 183 ASP A N 1
ATOM 1432 C CA . ASP A 1 183 ? 8.174 4.760 14.088 1.00 84.75 183 ASP A CA 1
ATOM 1433 C C . ASP A 1 183 ? 7.619 4.208 12.769 1.00 84.75 183 ASP A C 1
ATOM 1435 O O . ASP A 1 183 ? 8.329 4.097 11.757 1.00 84.75 183 ASP A O 1
ATOM 1439 N N . LEU A 1 184 ? 6.327 3.869 12.759 1.00 85.06 184 LEU A N 1
ATOM 1440 C CA . LEU A 1 184 ? 5.640 3.383 11.568 1.00 85.06 184 LEU A CA 1
ATOM 1441 C C . LEU A 1 184 ? 5.509 4.487 10.516 1.00 85.06 184 LEU A C 1
ATOM 1443 O O . LEU A 1 184 ? 5.800 4.252 9.347 1.00 85.06 184 LEU A O 1
ATOM 1447 N N . GLU A 1 185 ? 5.145 5.698 10.931 1.00 87.19 185 GLU A N 1
ATOM 1448 C CA . GLU A 1 185 ? 5.048 6.867 10.060 1.00 87.19 185 GLU A CA 1
ATOM 1449 C C . GLU A 1 185 ? 6.415 7.224 9.468 1.00 87.19 185 GLU A C 1
ATOM 1451 O O . GLU A 1 185 ? 6.546 7.439 8.263 1.00 87.19 185 GLU A O 1
ATOM 1456 N N . THR A 1 186 ? 7.462 7.201 10.292 1.00 90.44 186 THR A N 1
ATOM 1457 C CA . THR A 1 186 ? 8.839 7.459 9.860 1.00 90.44 186 THR A CA 1
ATOM 1458 C C . THR A 1 186 ? 9.312 6.424 8.838 1.00 90.44 186 THR A C 1
ATOM 1460 O O . THR A 1 186 ? 9.794 6.779 7.760 1.00 90.44 186 THR A O 1
ATOM 1463 N N . SER A 1 187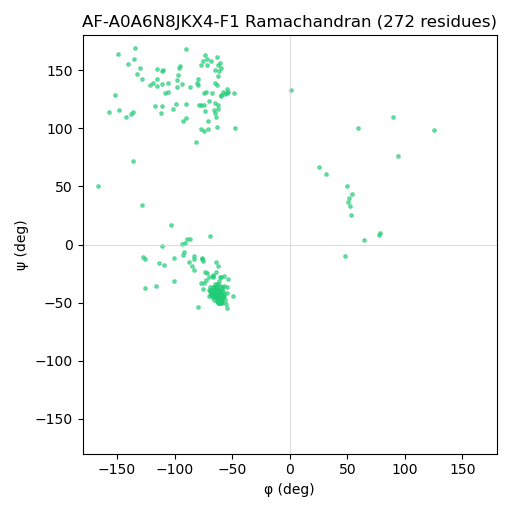 ? 9.145 5.132 9.136 1.00 91.50 187 SER A N 1
ATOM 1464 C CA . SER A 1 187 ? 9.546 4.055 8.221 1.00 91.50 187 SER A CA 1
ATOM 1465 C C . SER A 1 187 ? 8.722 4.035 6.929 1.00 91.50 187 SER A C 1
ATOM 1467 O O . SER A 1 187 ? 9.292 3.827 5.855 1.00 91.50 187 SER A O 1
ATOM 1469 N N . LYS A 1 188 ? 7.420 4.343 7.000 1.00 91.44 188 LYS A N 1
ATOM 1470 C CA . LYS A 1 188 ? 6.551 4.557 5.835 1.00 91.44 188 LYS A CA 1
ATOM 1471 C C . LYS A 1 188 ? 7.057 5.710 4.969 1.00 91.44 188 LYS A C 1
ATOM 1473 O O . LYS A 1 188 ? 7.198 5.538 3.765 1.00 91.44 188 LYS A O 1
ATOM 1478 N N . ASN A 1 189 ? 7.376 6.860 5.562 1.00 91.88 189 ASN A N 1
ATOM 1479 C CA . ASN A 1 189 ? 7.855 8.033 4.824 1.00 91.88 189 ASN A CA 1
ATOM 1480 C C . ASN A 1 189 ? 9.203 7.772 4.137 1.00 91.88 189 ASN A C 1
ATOM 1482 O O . ASN A 1 189 ? 9.418 8.212 3.008 1.00 91.88 189 ASN A O 1
ATOM 1486 N N . PHE A 1 190 ? 10.099 7.003 4.765 1.00 94.00 190 PHE A N 1
ATOM 1487 C CA . PHE A 1 190 ? 11.332 6.568 4.105 1.00 94.00 190 PHE A CA 1
ATOM 1488 C C . PHE A 1 190 ? 11.073 5.635 2.921 1.00 94.00 190 PHE A C 1
ATOM 1490 O O . PHE A 1 190 ? 11.678 5.823 1.865 1.00 94.00 190 PHE A O 1
ATOM 1497 N N . LEU A 1 191 ? 10.175 4.659 3.078 1.00 94.88 191 LEU A N 1
ATOM 1498 C CA . LEU A 1 191 ? 9.766 3.766 1.995 1.00 94.88 191 LEU A CA 1
ATOM 1499 C C . LEU A 1 191 ? 9.131 4.545 0.836 1.00 94.88 191 LEU A C 1
ATOM 1501 O O . LEU A 1 191 ? 9.526 4.378 -0.313 1.00 94.88 191 LEU A O 1
ATOM 1505 N N . HIS A 1 192 ? 8.187 5.431 1.141 1.00 94.69 192 HIS A N 1
ATOM 1506 C CA . HIS A 1 192 ? 7.482 6.248 0.158 1.00 94.69 192 HIS A CA 1
ATOM 1507 C C . HIS A 1 192 ? 8.429 7.160 -0.619 1.00 94.69 192 HIS A C 1
ATOM 1509 O O . HIS A 1 192 ? 8.366 7.201 -1.845 1.00 94.69 192 HIS A O 1
ATOM 1515 N N . LYS A 1 193 ? 9.376 7.810 0.063 1.00 95.88 193 LYS A N 1
ATOM 1516 C CA . LYS A 1 193 ? 10.401 8.620 -0.601 1.00 95.88 193 LYS A CA 1
ATOM 1517 C C . LYS A 1 193 ? 11.277 7.784 -1.537 1.00 95.88 193 LYS A C 1
ATOM 1519 O O . LYS A 1 193 ? 11.554 8.222 -2.649 1.00 95.88 193 LYS A O 1
ATOM 1524 N N . SER A 1 194 ? 11.701 6.595 -1.107 1.00 96.94 194 SER A N 1
ATOM 1525 C CA . SER A 1 194 ? 12.490 5.680 -1.945 1.00 96.94 194 SER A CA 1
ATOM 1526 C C . SER A 1 194 ? 11.705 5.249 -3.193 1.00 96.94 194 SER A C 1
ATOM 1528 O O . SER A 1 194 ? 12.213 5.319 -4.312 1.00 96.94 194 SER A O 1
ATOM 1530 N N . LEU A 1 195 ? 10.414 4.936 -3.024 1.00 96.31 195 LEU A N 1
ATOM 1531 C CA . LEU A 1 195 ? 9.503 4.608 -4.120 1.00 96.31 195 LEU A CA 1
ATOM 1532 C C . LEU A 1 195 ? 9.356 5.771 -5.114 1.00 96.31 195 LEU A C 1
ATOM 1534 O O . LEU A 1 195 ? 9.459 5.559 -6.318 1.00 96.31 195 LEU A O 1
ATOM 1538 N N . GLN A 1 196 ? 9.167 7.001 -4.629 1.00 96.38 196 GLN A N 1
ATOM 1539 C CA . GLN A 1 196 ? 9.066 8.191 -5.482 1.00 96.38 196 GLN A CA 1
ATOM 1540 C C . GLN A 1 196 ? 10.341 8.439 -6.296 1.00 96.38 196 GLN A C 1
ATOM 1542 O O . GLN A 1 196 ? 10.257 8.814 -7.466 1.00 96.38 196 GLN A O 1
ATOM 1547 N N . VAL A 1 197 ? 11.520 8.210 -5.706 1.00 97.00 197 VAL A N 1
ATOM 1548 C CA . VAL A 1 197 ? 12.798 8.330 -6.425 1.00 97.00 197 VAL A CA 1
ATOM 1549 C C . VAL A 1 197 ? 12.897 7.282 -7.534 1.00 97.00 197 VAL A C 1
ATOM 1551 O O . VAL A 1 197 ? 13.295 7.631 -8.645 1.00 97.00 197 VAL A O 1
ATOM 1554 N N . LEU A 1 198 ? 12.496 6.031 -7.276 1.00 96.06 198 LEU A N 1
ATOM 1555 C CA . LEU A 1 198 ? 12.475 4.988 -8.304 1.00 96.06 198 LEU A CA 1
ATOM 1556 C C . LEU A 1 198 ? 11.500 5.333 -9.439 1.00 96.06 198 LEU A C 1
ATOM 1558 O O . LEU A 1 198 ? 11.895 5.293 -10.600 1.00 96.06 198 LEU A O 1
ATOM 1562 N N . ILE A 1 199 ? 10.265 5.735 -9.120 1.00 95.12 199 ILE A N 1
ATOM 1563 C CA . ILE A 1 199 ? 9.267 6.149 -10.124 1.00 95.12 199 ILE A CA 1
ATOM 1564 C C . ILE A 1 199 ? 9.819 7.293 -10.983 1.00 95.12 199 ILE A C 1
ATOM 1566 O O . ILE A 1 199 ? 9.782 7.224 -12.210 1.00 95.12 199 ILE A O 1
ATOM 1570 N N . GLY A 1 200 ? 10.390 8.326 -10.353 1.00 95.75 200 GLY A N 1
ATOM 1571 C CA . GLY A 1 200 ? 10.988 9.457 -11.063 1.00 95.75 200 GLY A CA 1
ATOM 1572 C C . GLY A 1 200 ? 12.155 9.048 -11.964 1.00 95.75 200 GLY A C 1
ATOM 1573 O O . GLY A 1 200 ? 12.254 9.519 -13.099 1.00 95.75 200 GLY A O 1
ATOM 1574 N N . PHE A 1 201 ? 13.011 8.134 -11.496 1.00 96.50 201 PHE A N 1
ATOM 157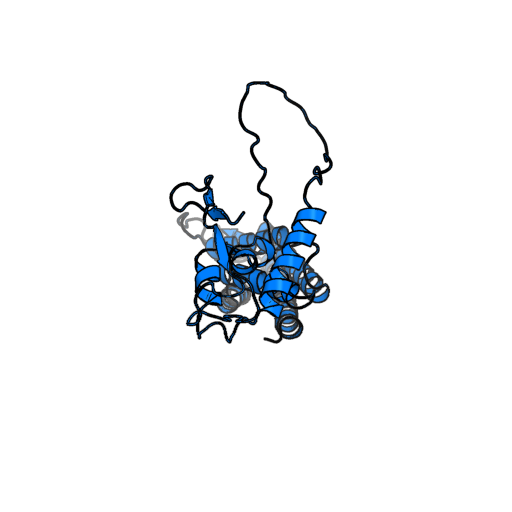5 C CA . PHE A 1 201 ? 14.080 7.564 -12.313 1.00 96.50 201 PHE A CA 1
ATOM 1576 C C . PHE A 1 201 ? 13.515 6.841 -13.533 1.00 96.50 201 PHE A C 1
ATOM 1578 O O . PHE A 1 201 ? 13.986 7.068 -14.649 1.00 96.50 201 PHE A O 1
ATOM 1585 N N . MET A 1 202 ? 12.503 5.995 -13.344 1.00 94.38 202 MET A N 1
ATOM 1586 C CA . MET A 1 202 ? 11.949 5.233 -14.450 1.00 94.38 202 MET A CA 1
ATOM 1587 C C . MET A 1 202 ? 11.227 6.144 -15.457 1.00 94.38 202 MET A C 1
ATOM 1589 O O . MET A 1 202 ? 11.446 5.982 -16.650 1.00 94.38 202 MET A O 1
ATOM 1593 N N . LEU A 1 203 ? 10.487 7.170 -15.015 1.00 93.88 203 LEU A N 1
ATOM 1594 C CA . LEU A 1 203 ? 9.823 8.140 -15.905 1.00 93.88 203 LEU A CA 1
ATOM 1595 C C . LEU A 1 203 ? 10.804 8.848 -16.849 1.00 93.88 203 LEU A C 1
ATOM 1597 O O . LEU A 1 203 ? 10.462 9.154 -17.987 1.00 93.88 203 LEU A O 1
ATOM 1601 N N . GLY A 1 204 ? 12.020 9.131 -16.378 1.00 94.12 204 GLY A N 1
ATOM 1602 C CA . GLY A 1 204 ? 13.041 9.812 -17.176 1.00 94.12 204 GLY A CA 1
ATOM 1603 C C . GLY A 1 204 ? 13.864 8.891 -18.080 1.00 94.12 204 GLY A C 1
ATOM 1604 O O . GLY A 1 204 ? 14.527 9.373 -19.002 1.00 94.12 204 GLY A O 1
ATOM 1605 N N . ASN A 1 205 ? 13.870 7.583 -17.809 1.00 95.12 205 ASN A N 1
ATOM 1606 C CA . ASN A 1 205 ? 14.823 6.658 -18.424 1.00 95.12 205 ASN A CA 1
ATOM 1607 C C . ASN A 1 205 ? 14.188 5.440 -19.100 1.00 95.12 205 ASN A C 1
ATOM 1609 O O . ASN A 1 205 ? 14.897 4.740 -19.819 1.00 95.12 205 ASN A O 1
ATOM 1613 N N . PHE A 1 206 ? 12.899 5.178 -18.905 1.00 94.38 206 PHE A N 1
ATOM 1614 C CA . PHE A 1 206 ? 12.202 4.077 -19.559 1.00 94.38 206 PHE A CA 1
ATOM 1615 C C . PHE A 1 206 ? 11.453 4.560 -20.798 1.00 94.38 206 PHE A C 1
ATOM 1617 O O . PHE A 1 206 ? 10.934 5.672 -20.831 1.00 94.38 206 PHE A O 1
ATOM 1624 N N . ASP A 1 207 ? 11.392 3.701 -21.808 1.00 92.25 207 ASP A N 1
ATOM 1625 C CA . ASP A 1 207 ? 10.654 3.947 -23.044 1.00 92.25 207 ASP A CA 1
ATOM 1626 C C . ASP A 1 207 ? 9.964 2.660 -23.517 1.00 92.25 207 ASP A C 1
ATOM 1628 O O . ASP A 1 207 ? 10.373 1.551 -23.153 1.00 92.25 207 ASP A O 1
ATOM 1632 N N . MET A 1 208 ? 8.890 2.791 -24.292 1.00 90.38 208 MET A N 1
ATOM 1633 C CA . MET A 1 208 ? 8.128 1.654 -24.806 1.00 90.38 208 MET A CA 1
ATOM 1634 C C . MET A 1 208 ? 8.997 0.837 -25.762 1.00 90.38 208 MET A C 1
ATOM 1636 O O . MET A 1 208 ? 9.467 1.352 -26.767 1.00 90.38 208 MET A O 1
ATOM 1640 N N . HIS A 1 209 ? 9.204 -0.450 -25.485 1.00 87.56 209 HIS A N 1
ATOM 1641 C CA . HIS A 1 209 ? 9.962 -1.303 -26.396 1.00 87.56 209 HIS A CA 1
ATOM 1642 C C . HIS A 1 209 ? 9.541 -2.776 -26.306 1.00 87.56 209 HIS A C 1
ATOM 1644 O O . HIS A 1 209 ? 9.562 -3.341 -25.205 1.00 87.56 209 HIS A O 1
ATOM 1650 N N . PRO A 1 210 ? 9.233 -3.442 -27.440 1.00 85.38 210 PRO A N 1
ATOM 1651 C CA . PRO A 1 210 ? 9.244 -2.934 -28.826 1.00 85.38 210 PRO A CA 1
ATOM 1652 C C . PRO A 1 210 ? 8.255 -1.785 -29.107 1.00 85.38 210 PRO A C 1
ATOM 1654 O O . PRO A 1 210 ? 7.261 -1.630 -28.403 1.00 85.38 210 PRO A O 1
ATOM 1657 N N . TYR A 1 211 ? 8.544 -0.946 -30.102 1.00 84.75 211 TYR A N 1
ATOM 1658 C CA . TYR A 1 211 ? 7.764 0.274 -30.373 1.00 84.75 211 TYR A CA 1
ATOM 1659 C C . TYR A 1 211 ? 6.413 0.019 -31.067 1.00 84.75 211 TYR A C 1
ATOM 1661 O O . TYR A 1 211 ? 5.575 0.910 -31.142 1.00 84.75 211 TYR A O 1
ATOM 1669 N N . ASP A 1 212 ? 6.195 -1.192 -31.568 1.00 84.38 212 ASP A N 1
ATOM 1670 C CA . ASP A 1 212 ? 5.017 -1.646 -32.315 1.00 84.38 212 ASP A CA 1
ATOM 1671 C C . ASP A 1 212 ? 4.057 -2.506 -31.470 1.00 84.38 212 ASP A C 1
ATOM 1673 O O . ASP A 1 212 ? 3.201 -3.214 -32.002 1.00 84.38 212 ASP A O 1
ATOM 1677 N N . GLN A 1 213 ? 4.193 -2.458 -30.143 1.00 86.75 213 GLN A N 1
ATOM 1678 C CA . GLN A 1 213 ? 3.327 -3.193 -29.223 1.00 86.75 213 GLN A CA 1
ATOM 1679 C C . GLN A 1 213 ? 1.870 -2.701 -29.276 1.00 86.75 213 GLN A C 1
ATOM 1681 O O . GLN A 1 213 ? 1.591 -1.523 -29.504 1.00 86.75 213 GLN A O 1
ATOM 1686 N N . SER A 1 214 ? 0.928 -3.610 -29.005 1.00 81.12 214 SER A N 1
ATOM 1687 C CA . SER A 1 214 ? -0.458 -3.239 -28.710 1.00 81.12 214 SER A CA 1
ATOM 1688 C C . SER A 1 214 ? -0.526 -2.329 -27.484 1.00 81.12 214 SER A C 1
ATOM 1690 O O . SER A 1 214 ? 0.293 -2.449 -26.576 1.00 81.12 214 SER A O 1
ATOM 1692 N N . VAL A 1 215 ? -1.546 -1.472 -27.427 1.00 77.62 215 VAL A N 1
ATOM 1693 C CA . VAL A 1 215 ? -1.738 -0.529 -26.310 1.00 77.62 215 VAL A CA 1
ATOM 1694 C C . VAL A 1 215 ? -2.068 -1.254 -24.998 1.00 77.62 215 VAL A C 1
ATOM 1696 O O . VAL A 1 215 ? -1.741 -0.763 -23.921 1.00 77.62 215 VAL A O 1
ATOM 1699 N N . ASP A 1 216 ? -2.657 -2.449 -25.073 1.00 81.31 216 ASP A N 1
ATOM 1700 C CA . ASP A 1 216 ? -3.014 -3.222 -23.885 1.00 81.31 216 ASP A CA 1
ATOM 1701 C C . ASP A 1 216 ? -1.766 -3.823 -23.219 1.00 81.31 216 ASP A C 1
ATOM 1703 O O . ASP A 1 216 ? -1.090 -4.687 -23.783 1.00 81.31 216 ASP A O 1
ATOM 1707 N N . ASN A 1 217 ? -1.486 -3.366 -21.997 1.00 85.62 217 ASN A N 1
ATOM 1708 C CA . ASN A 1 217 ? -0.413 -3.826 -21.115 1.00 85.62 217 ASN A CA 1
ATOM 1709 C C . ASN A 1 217 ? 0.995 -3.905 -21.760 1.00 85.62 217 ASN A C 1
ATOM 1711 O O . ASN A 1 217 ? 1.682 -4.934 -21.685 1.00 85.62 217 ASN A O 1
ATOM 1715 N N . TYR A 1 218 ? 1.419 -2.826 -22.425 1.00 88.75 218 TYR A N 1
ATOM 1716 C CA . TYR A 1 218 ? 2.706 -2.766 -23.123 1.00 88.75 218 TYR A CA 1
ATOM 1717 C C . TYR A 1 218 ? 3.914 -2.775 -22.174 1.00 88.75 218 TYR A C 1
ATOM 1719 O O . TYR A 1 218 ? 3.836 -2.420 -20.993 1.00 88.75 218 TYR A O 1
ATOM 1727 N N . LYS A 1 219 ? 5.066 -3.182 -22.719 1.00 90.69 219 LYS A N 1
ATOM 1728 C CA . LYS A 1 219 ? 6.347 -3.208 -22.007 1.00 90.69 219 LYS A CA 1
ATOM 1729 C C . LYS A 1 219 ? 7.146 -1.938 -22.238 1.00 90.69 219 LYS A C 1
ATOM 1731 O O . LYS A 1 219 ? 7.296 -1.484 -23.377 1.00 90.69 219 LYS A O 1
ATOM 1736 N N . THR A 1 220 ? 7.746 -1.448 -21.167 1.00 92.12 220 THR A N 1
ATOM 1737 C CA . THR A 1 220 ? 8.763 -0.406 -21.172 1.00 92.12 220 THR A CA 1
ATOM 1738 C C . THR A 1 220 ? 10.113 -0.990 -20.769 1.00 92.12 220 THR A C 1
ATOM 1740 O O . THR A 1 220 ? 10.194 -1.963 -20.013 1.00 92.12 220 THR A O 1
ATOM 1743 N N . LYS A 1 221 ? 11.186 -0.416 -21.308 1.00 93.50 221 LYS A N 1
ATOM 1744 C CA . LYS A 1 221 ? 12.567 -0.811 -21.028 1.00 93.50 221 LYS A CA 1
ATOM 1745 C C . LYS A 1 221 ? 13.412 0.389 -20.669 1.00 93.50 221 LYS A C 1
ATOM 1747 O O . LYS A 1 221 ? 13.161 1.481 -21.170 1.00 93.50 221 LYS A O 1
ATOM 1752 N N . LEU A 1 222 ? 14.450 0.168 -19.872 1.00 94.50 222 LEU A N 1
ATOM 1753 C CA . LEU A 1 222 ? 15.485 1.167 -19.647 1.00 94.50 222 LEU A CA 1
ATOM 1754 C C . LEU A 1 222 ? 16.192 1.482 -20.968 1.00 94.50 222 LEU A C 1
ATOM 1756 O O . LEU A 1 222 ? 16.780 0.588 -21.569 1.00 94.50 222 LEU A O 1
ATOM 1760 N N . LYS A 1 223 ? 16.137 2.745 -21.399 1.00 91.94 223 LYS A N 1
ATOM 1761 C CA . LYS A 1 223 ? 16.867 3.299 -22.549 1.00 91.94 223 LYS A CA 1
ATOM 1762 C C . LYS A 1 223 ? 17.114 2.296 -23.688 1.00 91.94 223 LYS A C 1
ATOM 1764 O O . LYS A 1 223 ? 18.273 1.999 -24.000 1.00 91.94 223 LYS A O 1
ATOM 1769 N N . PRO A 1 224 ? 16.045 1.743 -24.297 1.00 88.75 224 PRO A N 1
ATOM 1770 C CA . PRO A 1 224 ? 16.162 0.725 -25.333 1.00 88.75 224 PRO A CA 1
ATOM 1771 C C . PRO A 1 224 ? 17.006 1.203 -26.519 1.00 88.75 224 PRO A C 1
ATOM 1773 O O . PRO A 1 224 ? 17.670 0.382 -27.142 1.00 88.75 224 PRO A O 1
ATOM 1776 N N . GLU A 1 225 ? 17.078 2.510 -26.788 1.00 86.44 225 GLU A N 1
ATOM 1777 C CA . GLU A 1 225 ? 17.936 3.098 -27.822 1.00 86.44 225 GLU A CA 1
ATOM 1778 C C . GLU A 1 225 ? 19.444 2.872 -27.594 1.00 86.44 225 GLU A C 1
ATOM 1780 O O . GLU A 1 225 ? 20.237 2.992 -28.528 1.00 86.44 225 GLU A O 1
ATOM 1785 N N . TYR A 1 226 ? 19.861 2.537 -26.368 1.00 87.81 226 TYR A N 1
ATOM 1786 C CA . TYR A 1 226 ? 21.246 2.180 -26.037 1.00 87.81 226 TYR A CA 1
ATOM 1787 C C . TYR A 1 226 ? 21.515 0.672 -26.096 1.00 87.81 226 TYR A C 1
ATOM 1789 O O . TYR A 1 226 ? 22.635 0.252 -25.818 1.00 87.81 226 TYR A O 1
ATOM 1797 N N . VAL A 1 227 ? 20.518 -0.150 -26.428 1.00 82.81 227 VAL A N 1
ATOM 1798 C CA . VAL A 1 227 ? 20.642 -1.620 -26.478 1.00 82.81 227 VAL A CA 1
ATOM 1799 C C . VAL A 1 227 ? 20.219 -2.169 -27.838 1.00 82.81 227 VAL A C 1
ATOM 1801 O O . VAL A 1 227 ? 20.842 -3.096 -28.356 1.00 82.81 227 VAL A O 1
ATOM 1804 N N . TYR A 1 228 ? 19.188 -1.581 -28.436 1.00 77.19 228 TYR A N 1
ATOM 1805 C CA . TYR A 1 228 ? 18.582 -2.018 -29.683 1.00 77.19 228 TYR A CA 1
ATOM 1806 C C . TYR A 1 228 ? 18.876 -0.993 -30.783 1.00 77.19 228 TYR A C 1
ATOM 1808 O O . TYR A 1 228 ? 18.502 0.174 -30.686 1.00 77.19 228 TYR A O 1
ATOM 1816 N N . SER A 1 229 ? 19.563 -1.429 -31.841 1.00 66.50 229 SER A N 1
ATOM 1817 C CA . SER A 1 229 ? 19.805 -0.601 -33.026 1.00 66.50 229 SER A CA 1
ATOM 1818 C C . SER A 1 229 ? 18.502 -0.344 -33.776 1.00 66.50 229 SER A C 1
ATOM 1820 O O . SER A 1 229 ? 17.777 -1.281 -34.104 1.00 66.50 229 SER A O 1
ATOM 1822 N N . SER A 1 230 ? 18.228 0.916 -34.107 1.00 59.34 230 SER A N 1
ATOM 1823 C CA . SER A 1 230 ? 17.077 1.297 -34.930 1.00 59.34 230 SER A CA 1
ATOM 1824 C C . SER A 1 230 ? 17.330 1.166 -36.439 1.00 59.34 230 SER A C 1
ATOM 1826 O O . SER A 1 230 ? 16.403 1.350 -37.223 1.00 59.34 230 SER A O 1
ATOM 1828 N N . SER A 1 231 ? 18.575 0.927 -36.879 1.00 53.56 231 SER A N 1
ATOM 1829 C CA . SER A 1 231 ? 18.967 1.272 -38.259 1.00 53.56 231 SER A CA 1
ATOM 1830 C C . SER A 1 231 ? 20.293 0.657 -38.744 1.00 53.56 231 SER A C 1
ATOM 1832 O O . SER A 1 231 ? 21.133 1.353 -39.306 1.00 53.56 231 SER A O 1
ATOM 1834 N N . LEU A 1 232 ? 20.487 -0.660 -38.585 1.00 51.84 232 LEU A N 1
ATOM 1835 C CA . LEU A 1 232 ? 21.627 -1.423 -39.156 1.00 51.84 232 LEU A CA 1
ATOM 1836 C C . LEU A 1 232 ? 23.034 -1.047 -38.631 1.00 51.84 232 LEU A C 1
ATOM 1838 O O . LEU A 1 232 ? 24.022 -1.609 -39.098 1.00 51.84 232 LEU A O 1
ATOM 1842 N N . LEU A 1 233 ? 23.141 -0.139 -37.658 1.00 59.78 233 LEU A N 1
ATOM 1843 C CA . LEU A 1 233 ? 24.392 0.236 -36.989 1.00 59.78 233 LEU A CA 1
ATOM 1844 C C . LEU A 1 233 ? 24.448 -0.353 -35.580 1.00 59.78 233 LEU A C 1
ATOM 1846 O O . LEU A 1 233 ? 23.499 -0.198 -34.815 1.00 59.78 233 LEU A O 1
ATOM 1850 N N . ASP A 1 234 ? 25.555 -0.995 -35.218 1.00 74.69 234 ASP A N 1
ATOM 1851 C CA . ASP A 1 234 ? 25.752 -1.509 -33.862 1.00 74.69 234 ASP A CA 1
ATOM 1852 C C . ASP A 1 234 ? 25.766 -0.379 -32.821 1.00 74.69 234 ASP A C 1
ATOM 1854 O O . ASP A 1 234 ? 26.282 0.713 -33.059 1.00 74.69 234 ASP A O 1
ATOM 1858 N N . VAL A 1 235 ? 25.237 -0.670 -31.630 1.00 83.12 235 VAL A N 1
ATOM 1859 C CA . VAL A 1 235 ? 25.293 0.222 -30.462 1.00 83.12 235 V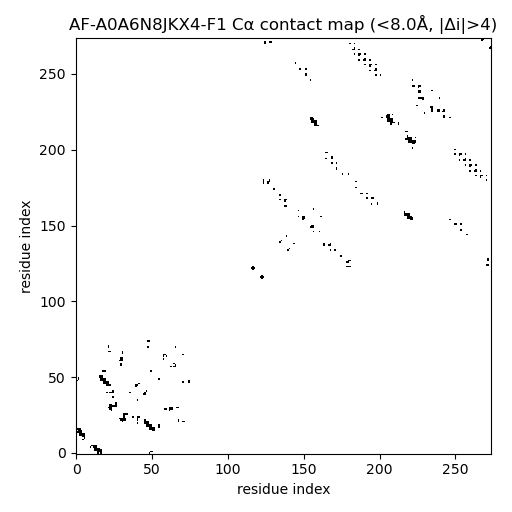AL A CA 1
ATOM 1860 C C . VAL A 1 235 ? 26.744 0.629 -30.168 1.00 83.12 235 VAL A C 1
ATOM 1862 O O . VAL A 1 235 ? 27.626 -0.235 -30.061 1.00 83.12 235 VAL A O 1
ATOM 1865 N N . THR A 1 236 ? 27.010 1.924 -29.973 1.00 88.81 236 THR A N 1
ATOM 1866 C CA . THR A 1 236 ? 28.382 2.397 -29.723 1.00 88.81 236 THR A CA 1
ATOM 1867 C C . THR A 1 236 ? 28.884 1.999 -28.327 1.00 88.81 236 THR A C 1
ATOM 1869 O O . THR A 1 236 ? 28.084 1.815 -27.402 1.00 88.81 236 THR A O 1
ATOM 1872 N N . PRO A 1 237 ? 30.208 1.868 -28.116 1.00 89.19 237 PRO A N 1
ATOM 1873 C CA . PRO A 1 237 ? 30.769 1.634 -26.785 1.00 89.19 237 PRO A CA 1
ATOM 1874 C C . PRO A 1 237 ? 30.340 2.684 -25.747 1.00 89.19 237 PRO A C 1
ATOM 1876 O O . PRO A 1 237 ? 30.073 2.332 -24.599 1.00 89.19 237 PRO A O 1
ATOM 1879 N N . GLU A 1 238 ? 30.211 3.956 -26.140 1.00 90.75 238 GLU A N 1
ATOM 1880 C CA . GLU A 1 238 ? 29.744 5.031 -25.256 1.00 90.75 238 GLU A CA 1
ATOM 1881 C C . GLU A 1 238 ? 28.287 4.829 -24.827 1.00 90.75 238 GLU A C 1
ATOM 1883 O O . GLU A 1 238 ? 27.961 5.016 -23.654 1.00 90.75 238 GLU A O 1
ATOM 1888 N N . GLN A 1 239 ? 27.413 4.409 -25.748 1.00 90.06 239 GLN A N 1
ATOM 1889 C CA . GLN A 1 239 ? 26.014 4.101 -25.437 1.00 90.06 239 GLN A CA 1
ATOM 1890 C C . GLN A 1 239 ? 25.905 2.907 -24.485 1.00 90.06 239 GLN A C 1
ATOM 1892 O O . GLN A 1 239 ? 25.171 2.985 -23.501 1.00 90.06 239 GLN A O 1
ATOM 1897 N N . ARG A 1 240 ? 26.690 1.842 -24.709 1.00 89.31 240 ARG A N 1
ATOM 1898 C CA . ARG A 1 240 ? 26.742 0.683 -23.797 1.00 89.31 240 ARG A CA 1
ATOM 1899 C C . ARG A 1 240 ? 27.218 1.082 -22.407 1.00 89.31 240 ARG A C 1
ATOM 1901 O O . ARG A 1 240 ? 26.633 0.657 -21.418 1.00 89.31 240 ARG A O 1
ATOM 1908 N N . LYS A 1 241 ? 28.250 1.928 -22.324 1.00 93.56 241 LYS A N 1
ATOM 1909 C CA . LYS A 1 241 ? 28.747 2.448 -21.046 1.00 93.56 241 LYS A CA 1
ATOM 1910 C C . LYS A 1 241 ? 27.668 3.251 -20.317 1.00 93.56 241 LYS A C 1
ATOM 1912 O O . LYS A 1 241 ? 27.430 3.014 -19.139 1.00 93.56 241 LYS A O 1
ATOM 1917 N N . LYS A 1 242 ? 26.975 4.149 -21.020 1.00 93.88 242 LYS A N 1
ATOM 1918 C CA . LYS A 1 242 ? 25.887 4.951 -20.444 1.00 93.88 242 LYS A CA 1
ATOM 1919 C C . LYS A 1 242 ? 24.709 4.089 -19.989 1.00 93.88 242 LYS A C 1
ATOM 1921 O O . LYS A 1 242 ? 24.124 4.357 -18.944 1.00 93.88 242 LYS A O 1
ATOM 1926 N N . TYR A 1 243 ? 24.369 3.052 -20.753 1.00 94.19 243 TYR A N 1
ATOM 1927 C CA . TYR A 1 243 ? 23.374 2.067 -20.340 1.00 94.19 243 TYR A CA 1
ATOM 1928 C C . TYR A 1 243 ? 23.800 1.355 -19.055 1.00 94.19 243 TYR A C 1
ATOM 1930 O O . TYR A 1 243 ? 22.999 1.257 -18.132 1.00 94.19 243 TYR A O 1
ATOM 1938 N N . GLN A 1 244 ? 25.061 0.921 -18.964 1.00 93.62 244 GLN A N 1
ATOM 1939 C CA . GLN A 1 244 ? 25.583 0.270 -17.765 1.00 93.62 244 GLN A CA 1
ATOM 1940 C C . GLN A 1 244 ? 25.488 1.188 -16.540 1.00 93.62 244 GLN A C 1
ATOM 1942 O O . GLN A 1 244 ? 24.963 0.772 -15.517 1.00 93.62 244 GLN A O 1
ATOM 1947 N N . GLU A 1 245 ? 25.898 2.453 -16.659 1.00 95.69 245 GLU A N 1
ATOM 1948 C CA . GLU A 1 245 ? 25.808 3.439 -15.569 1.00 95.69 245 GLU A CA 1
ATOM 1949 C C . GLU A 1 245 ? 24.358 3.661 -15.096 1.00 95.69 245 GLU A C 1
ATOM 1951 O O . GLU A 1 245 ? 24.092 3.758 -13.894 1.00 95.69 245 GLU A O 1
ATOM 1956 N N . LEU A 1 246 ? 23.400 3.713 -16.029 1.00 96.31 246 LEU A N 1
ATOM 1957 C CA . LEU A 1 246 ? 21.974 3.808 -15.706 1.00 96.31 246 LEU A CA 1
ATOM 1958 C C . LEU A 1 246 ? 21.447 2.527 -15.056 1.00 96.31 246 LEU A C 1
ATOM 1960 O O . LEU A 1 246 ? 20.688 2.605 -14.093 1.00 96.31 246 LEU A O 1
ATOM 1964 N N . SER A 1 247 ? 21.855 1.366 -15.564 1.00 95.38 247 SER A N 1
ATOM 1965 C CA . SER A 1 247 ? 21.484 0.065 -15.012 1.00 95.38 247 SER A CA 1
ATOM 1966 C C . SER A 1 247 ? 21.991 -0.073 -13.578 1.00 95.38 247 SER A C 1
ATOM 1968 O O . SER A 1 247 ? 21.214 -0.393 -12.684 1.00 95.38 247 SER A O 1
ATOM 1970 N N . ASP A 1 248 ? 23.259 0.250 -13.326 1.00 96.06 248 ASP A N 1
ATOM 1971 C CA . ASP A 1 248 ? 23.859 0.216 -11.991 1.00 96.06 248 ASP A CA 1
ATOM 1972 C C . ASP A 1 248 ? 23.143 1.192 -11.040 1.00 96.06 248 ASP A C 1
ATOM 1974 O O . ASP A 1 248 ? 22.823 0.843 -9.903 1.00 96.06 248 ASP A O 1
ATOM 1978 N N . SER A 1 249 ? 22.806 2.394 -11.523 1.00 97.12 249 SER A N 1
ATOM 1979 C CA . SER A 1 249 ? 22.027 3.374 -10.752 1.00 97.12 249 SER A CA 1
ATOM 1980 C C . SER A 1 249 ? 20.638 2.844 -10.389 1.00 97.12 249 SER A C 1
ATOM 1982 O O . SER A 1 249 ? 20.198 2.988 -9.251 1.00 97.12 249 SER A O 1
ATOM 1984 N N . MET A 1 250 ? 19.953 2.198 -11.333 1.00 96.81 250 MET A N 1
ATOM 1985 C CA . MET A 1 250 ? 18.645 1.588 -11.101 1.00 96.81 250 MET A CA 1
ATOM 1986 C C . MET A 1 250 ? 18.726 0.477 -10.051 1.00 96.81 250 MET A C 1
ATOM 1988 O O . MET A 1 250 ? 17.885 0.428 -9.155 1.00 96.81 250 MET A O 1
ATOM 1992 N N . LEU A 1 251 ? 19.742 -0.389 -10.126 1.00 96.31 251 LEU A N 1
ATOM 1993 C CA . LEU A 1 251 ? 19.942 -1.466 -9.154 1.00 96.31 251 LEU A CA 1
ATOM 1994 C C . LEU A 1 251 ? 20.094 -0.915 -7.733 1.00 96.31 251 LEU A C 1
ATOM 1996 O O . LEU A 1 251 ? 19.433 -1.412 -6.822 1.00 96.31 251 LEU A O 1
ATOM 2000 N N . LEU A 1 252 ? 20.868 0.162 -7.557 1.00 96.94 252 LEU A N 1
ATOM 2001 C CA . LEU A 1 252 ? 21.018 0.837 -6.264 1.00 96.94 252 LEU A CA 1
ATOM 2002 C C . LEU A 1 252 ? 19.688 1.387 -5.730 1.00 96.94 252 LEU A C 1
ATOM 2004 O O . LEU A 1 252 ? 19.413 1.272 -4.535 1.00 96.94 252 LEU A O 1
ATOM 2008 N N . LEU A 1 253 ? 18.851 1.964 -6.598 1.00 97.50 253 LEU A N 1
ATOM 2009 C CA . LEU A 1 253 ? 17.526 2.462 -6.211 1.00 97.50 253 LEU A CA 1
ATOM 2010 C C . LEU A 1 253 ? 16.587 1.326 -5.801 1.00 97.50 253 LEU A C 1
ATOM 2012 O O . LEU A 1 253 ? 15.871 1.447 -4.808 1.00 97.50 253 LEU A O 1
ATOM 2016 N N . ILE A 1 254 ? 16.604 0.212 -6.536 1.00 96.31 254 ILE A N 1
ATOM 2017 C CA . ILE A 1 254 ? 15.795 -0.958 -6.190 1.00 96.31 254 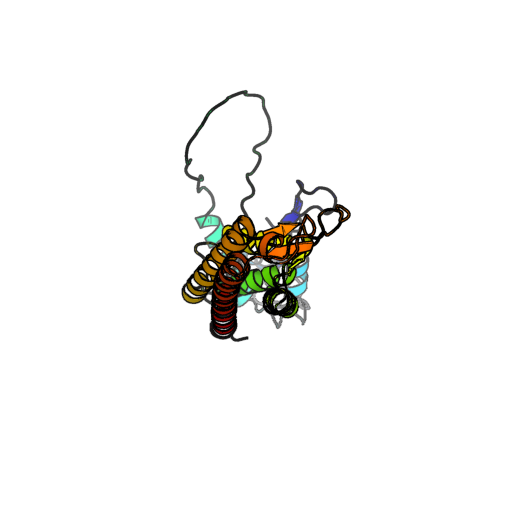ILE A CA 1
ATOM 2018 C C . ILE A 1 254 ? 16.277 -1.561 -4.866 1.00 96.31 254 ILE A C 1
ATOM 2020 O O . ILE A 1 254 ? 15.452 -1.918 -4.027 1.00 96.31 254 ILE A O 1
ATOM 2024 N N . ASP A 1 255 ? 17.587 -1.665 -4.647 1.00 96.00 255 ASP A N 1
ATOM 2025 C CA . ASP A 1 255 ? 18.148 -2.180 -3.395 1.00 96.00 255 ASP A CA 1
ATOM 2026 C C . ASP A 1 255 ? 17.797 -1.298 -2.193 1.00 96.00 255 ASP A C 1
ATOM 2028 O O . ASP A 1 255 ? 17.413 -1.826 -1.144 1.00 96.00 255 ASP A O 1
ATOM 2032 N N . ASP A 1 256 ? 17.855 0.030 -2.340 1.00 96.56 256 ASP A N 1
ATOM 2033 C CA . ASP A 1 256 ? 17.379 0.952 -1.304 1.00 96.56 256 ASP A CA 1
ATOM 2034 C C . ASP A 1 256 ? 15.886 0.739 -1.028 1.00 96.56 256 ASP A C 1
ATOM 2036 O O . ASP A 1 256 ? 15.499 0.568 0.130 1.00 96.56 256 ASP A O 1
ATOM 2040 N N . LEU A 1 257 ? 15.054 0.644 -2.070 1.00 95.88 257 LEU A N 1
ATOM 2041 C CA . LEU A 1 257 ? 13.615 0.431 -1.919 1.00 95.88 257 LEU A CA 1
ATOM 2042 C C . LEU A 1 257 ? 13.299 -0.877 -1.184 1.00 95.88 257 LEU A C 1
ATOM 2044 O O . LEU A 1 257 ? 12.512 -0.883 -0.233 1.00 95.88 257 LEU A O 1
ATOM 2048 N N . VAL A 1 258 ? 13.948 -1.977 -1.577 1.00 95.00 258 VAL A N 1
ATOM 2049 C CA . VAL A 1 258 ? 13.820 -3.280 -0.908 1.00 95.00 258 VAL A CA 1
ATOM 2050 C C . VAL A 1 258 ? 14.250 -3.167 0.553 1.00 95.00 258 VAL A C 1
ATOM 2052 O O . VAL A 1 258 ? 13.546 -3.647 1.444 1.00 95.00 258 VAL A O 1
ATOM 2055 N N . MET A 1 259 ? 15.368 -2.494 0.831 1.00 95.38 259 MET A N 1
ATOM 2056 C CA . MET A 1 259 ? 15.844 -2.281 2.195 1.00 95.38 259 MET A CA 1
ATOM 2057 C C . MET A 1 259 ? 14.829 -1.492 3.034 1.00 95.38 259 MET A C 1
ATOM 2059 O O . MET A 1 259 ? 14.505 -1.910 4.150 1.00 95.38 259 MET A O 1
ATOM 2063 N N . LYS A 1 260 ? 14.289 -0.379 2.516 1.00 95.62 260 LYS A N 1
ATOM 2064 C CA . LYS A 1 260 ? 13.274 0.423 3.222 1.00 95.62 260 LYS A CA 1
ATOM 2065 C C . LYS A 1 260 ? 11.992 -0.363 3.449 1.00 95.62 260 LYS A C 1
ATOM 2067 O O . LYS A 1 260 ? 11.418 -0.274 4.533 1.00 95.62 260 LYS A O 1
ATOM 2072 N N . TYR A 1 261 ? 11.583 -1.175 2.480 1.00 93.62 261 TYR A N 1
ATOM 2073 C CA . TYR A 1 261 ? 10.422 -2.044 2.617 1.00 93.62 261 TYR A CA 1
ATOM 2074 C C . TYR A 1 261 ? 10.615 -3.073 3.739 1.00 93.62 261 TYR A C 1
ATOM 2076 O O . TYR A 1 261 ? 9.741 -3.240 4.588 1.00 93.62 261 TYR A O 1
ATOM 2084 N N . GLN A 1 262 ? 11.785 -3.714 3.810 1.00 91.50 262 GLN A N 1
ATOM 2085 C CA . GLN A 1 262 ? 12.103 -4.669 4.876 1.00 91.50 262 GLN A CA 1
ATOM 2086 C C . GLN A 1 262 ? 12.135 -4.010 6.261 1.00 91.50 262 GLN A C 1
ATOM 2088 O O . GLN A 1 262 ? 11.659 -4.594 7.237 1.00 91.50 262 GLN A O 1
ATOM 2093 N N . ILE A 1 263 ? 12.659 -2.784 6.361 1.00 90.75 263 ILE A N 1
ATOM 2094 C CA . ILE A 1 263 ? 12.605 -1.993 7.599 1.00 90.75 263 ILE A CA 1
ATOM 2095 C C . ILE A 1 263 ? 11.148 -1.724 7.981 1.00 90.75 263 ILE A C 1
ATOM 2097 O O . ILE A 1 263 ? 10.753 -2.039 9.099 1.00 90.75 263 ILE A O 1
ATOM 2101 N N . PHE A 1 264 ? 10.334 -1.232 7.046 1.00 90.75 264 PHE A N 1
ATOM 2102 C CA . PHE A 1 264 ? 8.913 -0.972 7.269 1.00 90.75 264 PHE A CA 1
ATOM 2103 C C . PHE A 1 264 ? 8.157 -2.229 7.736 1.00 90.75 264 PHE A C 1
ATOM 2105 O O . PHE A 1 264 ? 7.440 -2.183 8.735 1.00 90.75 264 PHE A O 1
ATOM 2112 N N . ARG A 1 265 ? 8.385 -3.391 7.106 1.00 88.75 265 ARG A N 1
ATOM 2113 C CA . ARG A 1 265 ? 7.796 -4.679 7.525 1.00 88.75 265 ARG A CA 1
ATOM 2114 C C . ARG A 1 265 ? 8.208 -5.084 8.938 1.00 88.75 265 ARG A C 1
ATOM 2116 O O . ARG A 1 265 ? 7.367 -5.547 9.708 1.00 88.75 265 ARG A O 1
ATOM 2123 N N . LYS A 1 266 ? 9.483 -4.912 9.300 1.00 88.50 266 LYS A N 1
ATOM 2124 C CA . LYS A 1 266 ? 9.962 -5.177 10.667 1.00 88.50 266 LYS A CA 1
ATOM 2125 C C . LYS A 1 266 ? 9.305 -4.242 11.680 1.00 88.50 266 LYS A C 1
ATOM 2127 O O . LYS A 1 266 ? 8.891 -4.708 12.739 1.00 88.50 266 LYS A O 1
ATOM 2132 N N . THR A 1 267 ? 9.155 -2.963 11.341 1.00 87.31 267 THR A N 1
ATOM 2133 C CA . THR A 1 267 ? 8.461 -1.985 12.185 1.00 87.31 267 THR A CA 1
ATOM 2134 C C . THR A 1 267 ? 7.001 -2.373 12.396 1.00 87.31 267 THR A C 1
ATOM 2136 O O . THR A 1 267 ? 6.550 -2.383 13.536 1.00 87.31 267 THR A O 1
ATOM 2139 N N . ILE A 1 268 ? 6.286 -2.793 11.344 1.00 84.50 268 ILE A N 1
ATOM 2140 C CA . ILE A 1 268 ? 4.903 -3.289 11.455 1.00 84.50 268 ILE A CA 1
ATOM 2141 C C . ILE A 1 268 ? 4.810 -4.437 12.466 1.00 84.50 268 ILE A C 1
ATOM 2143 O O . ILE A 1 268 ? 3.987 -4.376 13.378 1.00 84.50 268 ILE A O 1
ATOM 2147 N N . LYS A 1 269 ? 5.664 -5.461 12.339 1.00 84.31 269 LYS A N 1
ATOM 2148 C CA . LYS A 1 269 ? 5.678 -6.616 13.257 1.00 84.31 269 LYS A CA 1
ATOM 2149 C C . LYS A 1 269 ? 5.936 -6.192 14.704 1.00 84.31 269 LYS A C 1
ATOM 2151 O O . LYS A 1 269 ? 5.223 -6.611 15.612 1.00 84.31 269 LYS A O 1
ATOM 2156 N N . SER A 1 270 ? 6.905 -5.298 14.903 1.00 82.81 270 SER A N 1
ATOM 2157 C CA . SER A 1 270 ? 7.256 -4.759 16.221 1.00 82.81 270 SER A CA 1
ATOM 2158 C C . SER A 1 270 ? 6.105 -3.970 16.863 1.00 82.81 270 SER A C 1
ATOM 2160 O O . SER A 1 270 ? 5.751 -4.214 18.016 1.00 82.81 270 SER A O 1
ATOM 2162 N N . VAL A 1 271 ? 5.490 -3.051 16.111 1.00 78.75 271 VAL A N 1
ATOM 2163 C CA . VAL A 1 271 ? 4.452 -2.127 16.603 1.00 78.75 271 VAL A CA 1
ATOM 2164 C C . VAL A 1 271 ? 3.103 -2.828 16.799 1.00 78.75 271 VAL A C 1
ATOM 2166 O O . VAL A 1 271 ? 2.389 -2.544 17.765 1.00 78.75 271 VAL A O 1
ATOM 2169 N N . LEU A 1 272 ? 2.742 -3.754 15.907 1.00 74.00 272 LEU A N 1
ATOM 2170 C CA . LEU A 1 272 ? 1.455 -4.458 15.948 1.00 74.00 272 LEU A CA 1
ATOM 2171 C C . LEU A 1 272 ? 1.494 -5.776 16.738 1.00 74.00 272 LEU A C 1
ATOM 2173 O O . LEU A 1 272 ? 0.432 -6.344 16.984 1.00 74.00 272 LEU A O 1
ATOM 2177 N N . HIS A 1 273 ? 2.673 -6.227 17.181 1.00 68.69 273 HIS A N 1
ATOM 2178 C CA . HIS A 1 273 ? 2.904 -7.553 17.779 1.00 68.69 273 HIS A CA 1
ATOM 2179 C C . HIS A 1 273 ? 2.415 -8.711 16.889 1.00 68.69 273 HIS A C 1
ATOM 2181 O O . HIS A 1 273 ? 1.776 -9.646 17.376 1.00 68.69 273 HIS A O 1
ATOM 2187 N N . LEU A 1 274 ? 2.695 -8.611 15.586 1.00 54.78 274 LEU A N 1
ATOM 2188 C CA . LEU A 1 274 ? 2.430 -9.646 14.578 1.00 54.78 274 LEU A CA 1
ATOM 2189 C C . LEU A 1 274 ? 3.659 -10.528 14.341 1.00 54.78 274 LEU A C 1
ATOM 2191 O O . LEU A 1 274 ? 4.786 -9.978 14.319 1.00 54.78 274 LEU A O 1
#

Organism: NCBI:txid1031224

=== Feature glossary ===
Key to the feature types in this record:

Secondary structure (8-state, DSSP). Secondary structure is the local, repeating backbone conformation. DSSP classifies it into eight states by reading the hydrogen-bond network: three helix types (H, G, I), two β types (E, B), two non-regular types (T, S), and unstructured coil (-).

Backbone torsions (φ/ψ). Backbone dihedral angles. Every residue except chain termini has a φ (preceding-C → N → Cα → C) and a ψ (N → Cα → C → next-N). They are reported in degrees following the IUPAC sign convention. Secondary structure is essentially a statement about which (φ, ψ) basin each residue occupies.

Predicted aligned error. Predicted Aligned Error (PAE) is an AlphaFold confidence matrix: entry (i, j) is the expected error in the position of residue j, in ångströms, when the prediction is superimposed on the true structure at residue i. Low PAE within a block of residues means that block is internally rigid and well-predicted; high PAE between two blocks means their relative placement is uncertain even if each block individually is confident.

B-factor. B-factor (Debye–Waller factor) reflects atomic displacement in the crystal lattice. It is an experimental observable (units Å²), not a prediction; low values mean the atom is pinned down, high values mean it moves or is heterogeneous across the crystal.

Secondary structure (3-state, P-SEA). Three-state secondary structure (P-SEA) collapses the eight DSSP classes into helix (a), strand (b), and coil (c). P-SEA assigns these from Cα geometry alone — distances and angles — without requiring backbone oxygens, so it works on any Cα trace.

Sequence. Primary structure: the covalent order of the twenty standard amino acids along the backbone. Two proteins with the same sequence will (almost always) fold to the same structure; two with 30% identity often share a fold but not the details.

pLDDT. pLDDT is the predicted lDDT-Cα score: AlphaFold's confidence that the local environment of each residue (all inter-atomic distances within 15 Å) is correctly placed. It is a per-residue number between 0 and 100, with higher meaning more reliable.

InterPro / GO / CATH / organism. Functional annotations link the protein to curated databases. InterPro entries identify conserved domains and families by matching the sequence against member-database signatures (Pfam, PROSITE, CDD, …). Gene Ontology (GO) terms describe molecular function, biological process, and cellular component in a controlled vocabulary. CATH places the structure in a hierarchical fold classification (Class/Architecture/Topology/Homologous-superfamily). The organism is the source species.

Contact-map, Ramachandran, and PAE plots. Three diagnostic plots accompany the record. The Cα contact map visualizes the tertiary structure as a 2D adjacency matrix (8 Å cutoff, sequence-local contacts suppressed). The Ramachandran plot shows the distribution of backbone (φ, ψ) torsions, with points in the α and β basins reflecting secondary structure content. The PAE plot shows AlphaFold's inter-residue confidence as a color matrix.

mmCIF coordinates. The mmCIF table is the protein's shape written out atom by atom. For each backbone N, Cα, C, and carbonyl O, it records an (x, y, z) coordinate triple in Å plus the residue type, chain letter, and residue number.

Radius of gyration, Cα contacts, bounding box. Three whole-structure scalars: the radius of gyration (RMS distance of Cα from centroid, in Å), the count of Cα–Cα contacts (pairs closer than 8 Å and separated by more than four residues in sequence — i.e. tertiary, not local, contacts), and the bounding-box dimensions. Together they distinguish compact globular folds from extended fibres or disordered chains.

Foldseek 3Di. The Foldseek 3Di string encodes local tertiary geometry as a 20-letter alphabet — one character per residue — derived from the relative positions of nearby Cα atoms. Unlike the amino-acid sequence, 3Di is a direct function of the 3D structure, so two proteins with the same fold have similar 3Di strings even at low sequence identity.

Rendered structure images. Six rendered views show the 3D structure from the faces of a cube — i.e. along ±x, ±y, ±z. Rendering representation is drawn randomly per protein from cartoon (secondary-structure ribbons), sticks (backbone bonds), or molecular surface; coloring is either N→C rainbow (blue at the N-terminus through red at the C-terminus) or one color per chain.

Nearest PDB structures. The Foldseek neighbor list gives the closest experimentally determined structures in the PDB, ranked by structural alignment. TM-score near 1 means near-identical fold; near 0.3 means only rough topology match. This is how one finds what a novel AlphaFold prediction most resembles in the solved-structure universe.

Solvent-accessible surface area. SASA measures how much of the protein is reachable by solvent. It is computed by rolling a water-sized probe over the atomic surface and summing the exposed area (Å²). Per-residue SASA distinguishes core (buried, low SASA) from surface (exposed, high SASA) residues; total SASA is a whole-molecule size measure.